Protein AF-A0A310SLN7-F1 (afdb_monomer_lite)

InterPro domains:
  IPR005549 Kinetochore protein Nuf2, N-terminal [PF03800] (13-78)
  IPR038275 Nuf2, N-terminal domain superfamily [G3DSA:1.10.418.60] (1-99)

Foldseek 3Di:
DVVVVVCPPDPCNVVVVLVVVQVVVQVVCVVLVNPDRDSCCVVPNDPVVVVVVVVSVVVVVVVVVVVCVVCVVVVVVVVVVVVVVVVVVVVVVVVVVVVVVVVVVVVVVVVVVVVVVVVVVVVVVVVVVVVVVVVVVVVVVVVVVVVVVVVVVVVVVVVVVVVVVVVVVVVVVVVDDDDPVVVVVVVVVVVVVVVVVVVVVVVVVVVVVVVVVVVVVVVVVVVVVVVVVVVVVVVVVVVVVVVVVVVVVVVVVVVVVVVVVVVVVVVVVVVVVVVVPVVVVVVVVVVVVVVVVVVVVVVVVVVVVVPPPDDD

Secondary structure (DSSP, 8-state):
-HHHHHTTT-TTHHHHHHHHHHHHHHHHHHHTT-----HHHHHS--HHHHHHHHHHHHHHHHHHHHHHHHHHHHHHHHHHHHHHHHHHHHHHHHHHHHHHHHHHHHHHHHHHHHHHHHHHHHHHHHHHHHHHHHHHHHHHHHHHHHHHHHHHHHHHHHHHHHHHHHHHHHHHHHHS--SHHHHHHHHHHHHHHHHHHHHHHHHHHHHHHHHHHHHHHHHHHHHHHHHHHHHHHHHHHHHHHHHHHHHHHHHHHHHHHHHHHHHHHHHHHHHHHHHHHHHHHHHHHHHHHHHHHHHHHHHHHHHHHHSSSS--

pLDDT: mean 84.07, std 13.25, range [41.81, 98.19]

Sequence (312 aa):
MEQQDIMSYSEDSTIIGLINLHVAMVQICDRIYLKDLCITDITSPGSKKVRKQAKFLANFILYATNKESDIEDKISEIQNRAKILNDILEKKNETLKARNDKALHVAKQLSSKEKYIAEIQILQTRIEKNNKKYVDIMSRMTAAEEKKQQAVELYGTYKTQALKLSKTIGELQLEIVKTPEEYQMRLSELEQQQSAKVKERETMQEAFQDKKYLIEQQKNILTFIQEQLVKFTEIRDIHDQLKKIKVQEDNLRKQVDTLKADIVELEKKLEIQKNRHKEDEINEVHAQCEERLSSLRNLSAKLLRYFKTKIS

Organism: NCBI:txid516756

Structure (mmCIF, N/CA/C/O backbone):
data_AF-A0A310SLN7-F1
#
_entry.id   AF-A0A310SLN7-F1
#
loop_
_atom_site.group_PDB
_atom_site.id
_atom_site.type_symbol
_atom_site.label_atom_id
_atom_site.label_alt_id
_atom_site.label_comp_id
_atom_site.label_asym_id
_atom_site.label_entity_id
_atom_site.label_seq_id
_atom_site.pdbx_PDB_ins_code
_atom_site.Cartn_x
_atom_site.Cartn_y
_atom_site.Cartn_z
_atom_site.occupancy
_atom_site.B_iso_or_equiv
_atom_site.auth_seq_id
_atom_site.auth_comp_id
_atom_site.auth_asym_id
_atom_site.auth_atom_id
_atom_site.pdbx_PDB_model_num
ATOM 1 N N . MET A 1 1 ? 45.079 -12.794 -62.211 1.00 47.72 1 MET A N 1
ATOM 2 C CA . MET A 1 1 ? 45.705 -13.418 -61.027 1.00 47.72 1 MET A CA 1
ATOM 3 C C . MET A 1 1 ? 45.970 -14.904 -61.248 1.00 47.72 1 MET A C 1
ATOM 5 O O . MET A 1 1 ? 47.070 -15.327 -60.949 1.00 47.72 1 MET A O 1
ATOM 9 N N . GLU A 1 2 ? 45.068 -15.674 -61.870 1.00 51.62 2 GLU A N 1
ATOM 10 C CA . GLU A 1 2 ? 45.258 -17.134 -62.022 1.00 51.62 2 GLU A CA 1
ATOM 11 C C . GLU A 1 2 ? 46.414 -17.591 -62.939 1.00 51.62 2 GLU A C 1
ATOM 13 O O . GLU A 1 2 ? 47.022 -18.614 -62.657 1.00 51.62 2 GLU A O 1
ATOM 18 N N . GLN A 1 3 ? 46.795 -16.856 -63.994 1.00 51.56 3 GLN A N 1
ATOM 19 C CA . GLN A 1 3 ? 47.928 -17.270 -64.851 1.00 51.56 3 GLN A CA 1
ATOM 20 C C . GLN A 1 3 ? 49.316 -16.922 -64.286 1.00 51.56 3 GLN A C 1
ATOM 22 O O . GLN A 1 3 ? 50.302 -17.526 -64.690 1.00 51.56 3 GLN A O 1
ATOM 27 N N . GLN A 1 4 ? 49.415 -15.954 -63.371 1.00 53.22 4 GLN A N 1
ATOM 28 C CA . GLN A 1 4 ? 50.705 -15.463 -62.871 1.00 53.22 4 GLN A CA 1
ATOM 29 C C . GLN A 1 4 ? 51.257 -16.340 -61.736 1.00 53.22 4 GLN A C 1
ATOM 31 O O . GLN A 1 4 ? 52.467 -16.538 -61.664 1.00 53.22 4 GLN A O 1
ATOM 36 N N . ASP A 1 5 ? 50.379 -16.932 -60.918 1.00 54.62 5 ASP A N 1
ATOM 37 C CA . ASP A 1 5 ? 50.777 -17.836 -59.830 1.00 54.62 5 ASP A CA 1
ATOM 38 C C . ASP A 1 5 ? 51.220 -19.219 -60.335 1.00 54.62 5 ASP A C 1
ATOM 40 O O . ASP A 1 5 ? 52.169 -19.792 -59.801 1.00 54.62 5 ASP A O 1
ATOM 44 N N . ILE A 1 6 ? 50.609 -19.732 -61.413 1.00 55.47 6 ILE A N 1
ATOM 45 C CA . ILE A 1 6 ? 50.919 -21.061 -61.980 1.00 55.47 6 ILE A CA 1
ATOM 46 C C . ILE A 1 6 ? 52.293 -21.088 -62.687 1.00 55.47 6 ILE A C 1
ATOM 48 O O . ILE A 1 6 ? 52.914 -22.141 -62.801 1.00 55.47 6 ILE A O 1
ATOM 52 N N . MET A 1 7 ? 52.808 -19.937 -63.137 1.00 55.38 7 MET A N 1
ATOM 53 C CA . MET A 1 7 ? 54.029 -19.836 -63.958 1.00 55.38 7 MET A CA 1
ATOM 54 C C . MET A 1 7 ? 55.300 -19.429 -63.197 1.00 55.38 7 MET A C 1
ATOM 56 O O . MET A 1 7 ? 56.353 -19.236 -63.803 1.00 55.38 7 MET A O 1
ATOM 60 N N . SER A 1 8 ? 55.233 -19.315 -61.871 1.00 54.66 8 SER A N 1
ATOM 61 C CA . SER A 1 8 ? 56.361 -18.900 -61.024 1.00 54.66 8 SER A CA 1
ATOM 62 C C . SER A 1 8 ? 57.519 -19.919 -60.955 1.00 54.66 8 SER A C 1
ATOM 64 O O . SER A 1 8 ? 58.615 -19.551 -60.540 1.00 54.66 8 SER A O 1
ATOM 66 N N . TYR A 1 9 ? 57.314 -21.160 -61.420 1.00 56.03 9 TYR A N 1
ATOM 67 C CA . TYR A 1 9 ? 58.285 -22.267 -61.356 1.00 56.03 9 TYR A CA 1
ATOM 68 C C . TYR A 1 9 ? 58.607 -22.927 -62.717 1.00 56.03 9 TYR A C 1
ATOM 70 O O . TYR A 1 9 ? 59.018 -24.085 -62.755 1.00 56.03 9 TYR A O 1
ATOM 78 N N . SER A 1 10 ? 58.428 -22.226 -63.843 1.00 61.06 10 SER A N 1
ATOM 79 C CA . SER A 1 10 ? 58.811 -22.730 -65.176 1.00 61.06 10 SER A CA 1
ATOM 80 C C . SER A 1 10 ? 60.099 -22.054 -65.671 1.00 61.06 10 SER A C 1
ATOM 82 O O . SER A 1 10 ? 60.236 -20.832 -65.575 1.00 61.06 10 SER A O 1
ATOM 84 N N . GLU A 1 11 ? 61.037 -22.842 -66.218 1.00 63.31 11 GLU A N 1
ATOM 85 C CA . GLU A 1 11 ? 62.301 -22.366 -66.825 1.00 63.31 11 GLU A CA 1
ATOM 86 C C . GLU A 1 11 ? 62.074 -21.319 -67.942 1.00 63.31 11 GLU A C 1
ATOM 88 O O . GLU A 1 11 ? 62.959 -20.520 -68.241 1.00 63.31 11 GLU A O 1
ATOM 93 N N . ASP A 1 12 ? 60.853 -21.244 -68.486 1.00 69.00 12 ASP A N 1
ATOM 94 C CA . ASP A 1 12 ? 60.451 -20.364 -69.591 1.00 69.00 12 ASP A CA 1
ATOM 95 C C . ASP A 1 12 ? 59.820 -19.031 -69.150 1.00 69.00 12 ASP A C 1
ATOM 97 O O . ASP A 1 12 ? 59.405 -18.226 -69.992 1.00 69.00 12 ASP A O 1
ATOM 101 N N . SER A 1 13 ? 59.752 -18.750 -67.844 1.00 77.12 13 SER A N 1
ATOM 102 C CA . SER A 1 13 ? 59.150 -17.518 -67.305 1.00 77.12 13 SER A CA 1
ATOM 103 C C . SER A 1 13 ? 59.733 -16.244 -67.944 1.00 77.12 13 SER A C 1
ATOM 105 O O . SER A 1 13 ? 59.005 -15.302 -68.273 1.00 77.12 13 SER A O 1
ATOM 107 N N . THR A 1 14 ? 61.038 -16.235 -68.237 1.00 78.94 14 THR A N 1
ATOM 108 C CA . THR A 1 14 ? 61.713 -15.117 -68.918 1.00 78.94 14 THR A CA 1
ATOM 109 C C . THR A 1 14 ? 61.244 -14.928 -70.362 1.00 78.94 14 THR A C 1
ATOM 111 O O . THR A 1 14 ? 61.031 -13.795 -70.798 1.00 78.94 14 THR A O 1
ATOM 114 N N . ILE A 1 15 ? 61.047 -16.020 -71.103 1.00 82.75 15 ILE A N 1
ATOM 115 C CA . ILE A 1 15 ? 60.585 -15.979 -72.498 1.00 82.75 15 ILE A CA 1
ATOM 116 C C . ILE A 1 15 ? 59.145 -15.464 -72.550 1.00 82.75 15 ILE A C 1
ATOM 118 O O . ILE A 1 15 ? 58.808 -14.617 -73.377 1.00 82.75 15 ILE A O 1
ATOM 122 N N . ILE A 1 16 ? 58.306 -15.908 -71.618 1.00 83.50 16 ILE A N 1
ATOM 123 C CA . ILE A 1 16 ? 56.905 -15.487 -71.529 1.00 83.50 16 ILE A CA 1
ATOM 124 C C . ILE A 1 16 ? 56.793 -14.021 -71.112 1.00 83.50 16 ILE A C 1
ATOM 126 O O . ILE A 1 16 ? 56.002 -13.278 -71.693 1.00 83.50 16 ILE A O 1
ATOM 130 N N . GLY A 1 17 ? 57.634 -13.565 -70.179 1.00 85.19 17 GLY A N 1
ATOM 131 C CA . GLY A 1 17 ? 57.752 -12.147 -69.841 1.00 85.19 17 GLY A CA 1
ATOM 132 C C . GLY A 1 17 ? 58.112 -11.287 -71.057 1.00 85.19 17 GLY A C 1
ATOM 133 O O . GLY A 1 17 ? 57.485 -10.251 -71.283 1.00 85.19 17 GLY A O 1
ATOM 134 N N . LEU A 1 18 ? 59.060 -11.743 -71.883 1.00 87.38 18 LEU A N 1
ATOM 135 C CA . LEU A 1 18 ? 59.461 -11.049 -73.109 1.00 87.38 18 LEU A CA 1
ATOM 136 C C . LEU A 1 18 ? 58.334 -11.002 -74.151 1.00 87.38 18 LEU A C 1
ATOM 138 O O . LEU A 1 18 ? 58.108 -9.952 -74.754 1.00 87.38 18 LEU A O 1
ATOM 142 N N . ILE A 1 19 ? 57.612 -12.106 -74.351 1.00 86.75 19 ILE A N 1
ATOM 143 C CA . ILE A 1 19 ? 56.466 -12.157 -75.270 1.00 86.75 19 ILE A CA 1
ATOM 144 C C . ILE A 1 19 ? 55.355 -11.217 -74.788 1.00 86.75 19 ILE A C 1
ATOM 146 O O . ILE A 1 19 ? 54.854 -10.420 -75.578 1.00 86.75 19 ILE A O 1
ATOM 150 N N . ASN A 1 20 ? 55.009 -11.243 -73.498 1.00 89.62 20 ASN A N 1
ATOM 151 C CA . ASN A 1 20 ? 53.990 -10.357 -72.927 1.00 89.62 20 ASN A CA 1
ATOM 152 C C . ASN A 1 20 ? 54.376 -8.881 -73.064 1.00 89.62 20 ASN A C 1
ATOM 154 O O . ASN A 1 20 ? 53.541 -8.058 -73.443 1.00 89.62 20 ASN A O 1
ATOM 158 N N . LEU A 1 21 ? 55.647 -8.548 -72.814 1.00 90.00 21 LEU A N 1
ATOM 159 C CA . LEU A 1 21 ? 56.169 -7.201 -73.025 1.00 90.00 21 LEU A CA 1
ATOM 160 C C . LEU A 1 21 ? 56.063 -6.792 -74.495 1.00 90.00 21 LEU A C 1
ATOM 162 O O . LEU A 1 21 ? 55.603 -5.692 -74.791 1.00 90.00 21 LEU A O 1
ATOM 166 N N . HIS A 1 22 ? 56.462 -7.671 -75.415 1.00 90.50 22 HIS A N 1
ATOM 167 C CA . HIS A 1 22 ? 56.358 -7.417 -76.845 1.00 90.50 22 HIS A CA 1
ATOM 168 C C . HIS A 1 22 ? 54.908 -7.161 -77.267 1.00 90.50 22 HIS A C 1
ATOM 170 O O . HIS A 1 22 ? 54.642 -6.148 -77.907 1.00 90.50 22 HIS A O 1
ATOM 176 N N . VAL A 1 23 ? 53.965 -8.011 -76.851 1.00 90.94 23 VAL A N 1
ATOM 177 C CA . VAL A 1 23 ? 52.535 -7.860 -77.160 1.00 90.94 23 VAL A CA 1
ATOM 178 C C . VAL A 1 23 ? 51.982 -6.544 -76.609 1.00 90.94 23 VAL A C 1
ATOM 180 O O . VAL A 1 23 ? 51.332 -5.800 -77.345 1.00 90.94 23 VAL A O 1
ATOM 183 N N . ALA A 1 24 ? 52.265 -6.220 -75.344 1.00 90.94 24 ALA A N 1
ATOM 184 C CA . ALA A 1 24 ? 51.830 -4.963 -74.738 1.00 90.94 24 ALA A CA 1
ATOM 185 C C . ALA A 1 24 ? 52.415 -3.747 -75.475 1.00 90.94 24 ALA A C 1
ATOM 187 O O . ALA A 1 24 ? 51.702 -2.790 -75.777 1.00 90.94 24 ALA A O 1
ATOM 188 N N . MET A 1 25 ? 53.703 -3.802 -75.820 1.00 88.62 25 MET A N 1
ATOM 189 C CA . MET A 1 25 ? 54.375 -2.732 -76.548 1.00 88.62 25 MET A CA 1
ATOM 190 C C . MET A 1 25 ? 53.833 -2.570 -77.966 1.00 88.62 25 MET A C 1
ATOM 192 O O . MET A 1 25 ? 53.631 -1.437 -78.381 1.00 88.62 25 MET A O 1
ATOM 196 N N . VAL A 1 26 ? 53.535 -3.654 -78.690 1.00 89.69 26 VAL A N 1
ATOM 197 C CA . VAL A 1 26 ? 52.892 -3.584 -80.014 1.00 89.69 26 VAL A CA 1
ATOM 198 C C . VAL A 1 26 ? 51.551 -2.859 -79.909 1.00 89.69 26 VAL A C 1
ATOM 200 O O . VAL A 1 26 ? 51.327 -1.899 -80.639 1.00 89.69 26 VAL A O 1
ATOM 203 N N . GLN A 1 27 ? 50.703 -3.227 -78.943 1.00 89.00 27 GLN A N 1
ATOM 204 C CA . GLN A 1 27 ? 49.400 -2.578 -78.748 1.00 89.00 27 GLN A CA 1
ATOM 205 C C . GLN A 1 27 ? 49.516 -1.079 -78.435 1.00 89.00 27 GLN A C 1
ATOM 207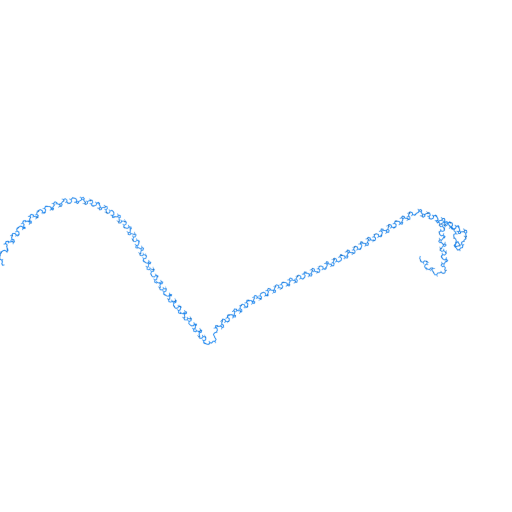 O O . GLN A 1 27 ? 48.724 -0.277 -78.934 1.00 89.00 27 GLN A O 1
ATOM 212 N N . ILE A 1 28 ? 50.486 -0.686 -77.604 1.00 87.50 28 ILE A N 1
ATOM 213 C CA . ILE A 1 28 ? 50.745 0.726 -77.287 1.00 87.50 28 ILE A CA 1
ATOM 214 C C . ILE A 1 28 ? 51.274 1.453 -78.525 1.00 87.50 28 ILE A C 1
ATOM 216 O O . ILE A 1 28 ? 50.767 2.518 -78.877 1.00 87.50 28 ILE A O 1
ATOM 220 N N . CYS A 1 29 ? 52.270 0.873 -79.193 1.00 87.69 29 CYS A N 1
ATOM 221 C CA . CYS A 1 29 ? 52.915 1.427 -80.374 1.00 87.69 29 CYS A CA 1
ATOM 222 C C . CYS A 1 29 ? 51.915 1.644 -81.518 1.00 87.69 29 CYS A C 1
ATOM 224 O O . CYS A 1 29 ? 51.883 2.738 -82.084 1.00 87.69 29 CYS A O 1
ATOM 226 N N . ASP A 1 30 ? 51.021 0.688 -81.772 1.00 87.25 30 ASP A N 1
ATOM 227 C CA . ASP A 1 30 ? 49.964 0.816 -82.777 1.00 87.25 30 ASP A CA 1
ATOM 228 C C . ASP A 1 30 ? 49.041 2.009 -82.496 1.00 87.25 30 ASP A C 1
ATOM 230 O O . ASP A 1 30 ? 48.699 2.765 -83.411 1.00 87.25 30 ASP A O 1
ATOM 234 N N . ARG A 1 31 ? 48.685 2.242 -81.223 1.00 86.69 31 ARG A N 1
ATOM 235 C CA . ARG A 1 31 ? 47.847 3.384 -80.814 1.00 86.69 31 ARG A CA 1
ATOM 236 C C . ARG A 1 31 ? 48.539 4.738 -80.966 1.00 86.69 31 ARG A C 1
ATOM 238 O O . ARG A 1 31 ? 47.852 5.744 -81.114 1.00 86.69 31 ARG A O 1
ATOM 245 N N . ILE A 1 32 ? 49.871 4.772 -80.955 1.00 87.38 32 ILE A N 1
ATOM 246 C CA . ILE A 1 32 ? 50.671 5.990 -81.174 1.00 87.38 32 ILE A CA 1
ATOM 247 C C . ILE A 1 32 ? 51.242 6.070 -82.598 1.00 87.38 32 ILE A C 1
ATOM 249 O O . ILE A 1 32 ? 52.194 6.811 -82.847 1.00 87.38 32 ILE A O 1
ATOM 253 N N . TYR A 1 33 ? 50.653 5.321 -83.537 1.00 84.75 33 TYR A N 1
ATOM 254 C CA . TYR A 1 33 ? 51.027 5.274 -84.955 1.00 84.75 33 TYR A CA 1
ATOM 255 C C . TYR A 1 33 ? 52.449 4.757 -85.232 1.00 84.75 33 TYR A C 1
ATOM 257 O O . TYR A 1 33 ? 53.012 5.004 -86.303 1.00 84.75 33 TYR A O 1
ATOM 265 N N . LEU A 1 34 ? 53.032 4.008 -84.295 1.00 86.06 34 LEU A N 1
ATOM 266 C CA . LEU A 1 34 ? 54.293 3.302 -84.471 1.00 86.06 34 LEU A CA 1
ATOM 267 C C . LEU A 1 34 ? 54.019 1.848 -84.856 1.00 86.06 34 LEU A C 1
ATOM 269 O O . LEU A 1 34 ? 53.748 1.013 -84.004 1.00 86.06 34 LEU A O 1
ATOM 273 N N . LYS A 1 35 ? 54.118 1.556 -86.152 1.00 84.06 35 LYS A N 1
ATOM 274 C CA . LYS A 1 35 ? 53.922 0.206 -86.697 1.00 84.06 35 LYS A CA 1
ATOM 275 C C . LYS A 1 35 ? 55.237 -0.575 -86.760 1.00 84.06 35 LYS A C 1
ATOM 277 O O . LYS A 1 35 ? 56.320 0.018 -86.735 1.00 84.06 35 LYS A O 1
ATOM 282 N N . ASP A 1 36 ? 55.124 -1.896 -86.874 1.00 82.50 36 ASP A N 1
ATOM 283 C CA . ASP A 1 36 ? 56.231 -2.826 -87.148 1.00 82.50 36 ASP A CA 1
ATOM 284 C C . ASP A 1 36 ? 57.286 -2.926 -86.025 1.00 82.50 36 ASP A C 1
ATOM 286 O O . ASP A 1 36 ? 58.499 -3.027 -86.267 1.00 82.50 36 ASP A O 1
ATOM 290 N N . LEU A 1 37 ? 56.823 -2.885 -84.769 1.00 86.75 37 LEU A N 1
ATOM 291 C CA . LEU A 1 37 ? 57.644 -3.263 -83.621 1.00 86.75 37 LEU A CA 1
ATOM 292 C C . LEU A 1 37 ? 57.891 -4.778 -83.667 1.00 86.75 37 LEU A C 1
ATOM 294 O O . LEU A 1 37 ? 56.944 -5.554 -83.721 1.00 86.75 37 LEU A O 1
ATOM 298 N N . CYS A 1 38 ? 59.155 -5.192 -83.612 1.00 86.88 38 CYS A N 1
ATOM 299 C CA . CYS A 1 38 ? 59.571 -6.595 -83.600 1.00 86.88 38 CYS A CA 1
ATOM 300 C C . CYS A 1 38 ? 60.191 -6.964 -82.249 1.00 86.88 38 CYS A C 1
ATOM 302 O O . CYS A 1 38 ? 60.738 -6.109 -81.554 1.00 86.88 38 CYS A O 1
ATOM 304 N N . ILE A 1 39 ? 60.209 -8.255 -81.908 1.00 87.31 39 ILE A N 1
ATOM 305 C CA . ILE A 1 39 ? 60.866 -8.739 -80.681 1.00 87.31 39 ILE A CA 1
ATOM 306 C C . ILE A 1 39 ? 62.366 -8.386 -80.637 1.00 87.31 39 ILE A C 1
ATOM 308 O O . ILE A 1 39 ? 62.907 -8.072 -79.579 1.00 87.31 39 ILE A O 1
ATOM 312 N N . THR A 1 40 ? 63.017 -8.326 -81.803 1.00 87.44 40 THR A N 1
ATOM 313 C CA . THR A 1 40 ? 64.420 -7.912 -81.959 1.00 87.44 40 THR A CA 1
ATOM 314 C C . THR A 1 40 ? 64.659 -6.455 -81.583 1.00 87.44 40 THR A C 1
ATOM 316 O O . THR A 1 40 ? 65.773 -6.099 -81.224 1.00 87.44 40 THR A O 1
ATOM 319 N N . ASP A 1 41 ? 63.633 -5.604 -81.634 1.00 86.19 41 ASP A N 1
ATOM 320 C CA . ASP A 1 41 ? 63.762 -4.207 -81.211 1.00 86.19 41 ASP A CA 1
ATOM 321 C C . ASP A 1 41 ? 63.899 -4.085 -79.688 1.00 86.19 41 ASP A C 1
ATOM 323 O O . ASP A 1 41 ? 64.421 -3.084 -79.203 1.00 86.19 41 ASP A O 1
ATOM 327 N N . ILE A 1 42 ? 63.452 -5.107 -78.949 1.00 86.31 42 ILE A N 1
ATOM 328 C CA . ILE A 1 42 ? 63.564 -5.207 -77.491 1.00 86.31 42 ILE A CA 1
ATOM 329 C C . ILE A 1 42 ? 64.875 -5.906 -77.114 1.00 86.31 42 ILE A C 1
ATOM 331 O O . ILE A 1 42 ? 65.610 -5.418 -76.261 1.00 86.31 42 ILE A O 1
ATOM 335 N N . THR A 1 43 ? 65.187 -7.039 -77.752 1.00 88.31 43 THR A N 1
ATOM 336 C CA . THR A 1 43 ? 66.341 -7.877 -77.375 1.00 88.31 43 THR A CA 1
ATOM 337 C C . THR A 1 43 ? 67.661 -7.449 -78.012 1.00 88.31 43 THR A C 1
ATOM 339 O O . THR A 1 43 ? 68.728 -7.769 -77.494 1.00 88.31 43 THR A O 1
ATOM 342 N N . SER A 1 44 ? 67.635 -6.758 -79.152 1.00 87.38 44 SER A N 1
ATOM 343 C CA . SER A 1 44 ? 68.832 -6.356 -79.905 1.00 87.38 44 SER A CA 1
ATOM 344 C C . SER A 1 44 ? 68.599 -5.037 -80.660 1.00 87.38 44 SER A C 1
ATOM 346 O O . SER A 1 44 ? 68.567 -5.004 -81.894 1.00 87.38 44 SER A O 1
ATOM 348 N N . PRO A 1 45 ? 68.417 -3.924 -79.926 1.00 86.25 45 PRO A N 1
ATOM 349 C CA . PRO A 1 45 ? 68.020 -2.648 -80.501 1.00 86.25 45 PRO A CA 1
ATOM 350 C C . PRO A 1 45 ? 69.043 -2.055 -81.482 1.00 86.25 45 PRO A C 1
ATOM 352 O O . PRO A 1 45 ? 70.177 -1.732 -81.127 1.00 86.25 45 PRO A O 1
ATOM 355 N N . GLY A 1 46 ? 68.606 -1.783 -82.713 1.00 87.88 46 GLY A N 1
ATOM 356 C CA . GLY A 1 46 ? 69.378 -0.985 -83.667 1.00 87.88 46 GLY A CA 1
ATOM 357 C C . GLY A 1 46 ? 69.336 0.512 -83.330 1.00 87.88 46 GLY A C 1
ATOM 358 O O . GLY A 1 46 ? 68.259 1.095 -83.200 1.00 87.88 46 GLY A O 1
ATOM 359 N N . SER A 1 47 ? 70.495 1.177 -83.280 1.00 86.69 47 SER A N 1
ATOM 360 C CA . SER A 1 47 ? 70.628 2.585 -82.850 1.00 86.69 47 SER A CA 1
ATOM 361 C C . SER A 1 47 ? 69.733 3.579 -83.610 1.00 86.69 47 SER A C 1
ATOM 363 O O . SER A 1 47 ? 69.175 4.503 -83.015 1.00 86.69 47 SER A O 1
ATOM 365 N N . LYS A 1 48 ? 69.539 3.387 -84.923 1.00 86.94 48 LYS A N 1
ATOM 366 C CA . LYS A 1 48 ? 68.640 4.221 -85.744 1.00 86.94 48 LYS A CA 1
ATOM 367 C C . LYS A 1 48 ? 67.159 3.978 -85.428 1.00 86.94 48 LYS A C 1
ATOM 369 O O . LYS A 1 48 ? 66.394 4.939 -85.338 1.00 86.94 48 LYS A O 1
ATOM 374 N N . LYS A 1 49 ? 66.755 2.711 -85.271 1.00 84.69 49 LYS A N 1
ATOM 375 C CA . LYS A 1 49 ? 65.354 2.319 -85.049 1.00 84.69 49 LYS A CA 1
ATOM 376 C C . LYS A 1 49 ? 64.892 2.717 -83.648 1.00 84.69 49 LYS A C 1
ATOM 378 O O . LYS A 1 49 ? 63.851 3.358 -83.528 1.00 84.69 49 LYS A O 1
ATOM 383 N N . VAL A 1 50 ? 65.737 2.503 -82.637 1.00 87.62 50 VAL A N 1
ATOM 384 C CA . VAL A 1 50 ? 65.489 2.979 -81.268 1.00 87.62 50 VAL A CA 1
ATOM 385 C C . VAL A 1 50 ? 65.368 4.490 -81.207 1.00 87.62 50 VAL A C 1
ATOM 387 O O . VAL A 1 50 ? 64.425 4.996 -80.612 1.00 87.62 50 VAL A O 1
ATOM 390 N N . ARG A 1 51 ? 66.259 5.240 -81.870 1.00 88.25 51 ARG A N 1
ATOM 391 C CA . ARG A 1 51 ? 66.155 6.707 -81.900 1.00 88.25 51 ARG A CA 1
ATOM 392 C C . ARG A 1 51 ? 64.816 7.172 -82.481 1.00 88.25 51 ARG A C 1
ATOM 394 O O . ARG A 1 51 ? 64.221 8.113 -81.962 1.00 88.25 51 ARG A O 1
ATOM 401 N N . LYS A 1 52 ? 64.335 6.519 -83.546 1.00 85.88 52 LYS A N 1
ATOM 402 C CA . LYS A 1 52 ? 63.019 6.805 -84.137 1.00 85.88 52 LYS A CA 1
ATOM 403 C C . LYS A 1 52 ? 61.895 6.484 -83.145 1.00 85.88 52 LYS A C 1
ATOM 405 O O . LYS A 1 52 ? 61.053 7.345 -82.914 1.00 85.88 52 LYS A O 1
ATOM 410 N N . GLN A 1 53 ? 61.907 5.295 -82.540 1.00 86.62 53 GLN A N 1
ATOM 411 C CA . GLN A 1 53 ? 60.907 4.862 -81.556 1.00 86.62 53 GLN A CA 1
ATOM 412 C C . GLN A 1 53 ? 60.848 5.791 -80.338 1.00 86.62 53 GLN A C 1
ATOM 414 O O . GLN A 1 53 ? 59.777 6.288 -79.997 1.00 86.62 53 GLN A O 1
ATOM 419 N N . ALA A 1 54 ? 62.002 6.117 -79.758 1.00 88.19 54 ALA A N 1
ATOM 420 C CA . ALA A 1 54 ? 62.119 7.042 -78.637 1.00 88.19 54 ALA A CA 1
ATOM 421 C C . ALA A 1 54 ? 61.569 8.436 -78.974 1.00 88.19 54 ALA A C 1
ATOM 423 O O . ALA A 1 54 ? 60.880 9.032 -78.154 1.00 88.19 54 ALA A O 1
ATOM 424 N N . LYS A 1 55 ? 61.805 8.944 -80.193 1.00 88.75 55 LYS A N 1
ATOM 425 C CA . LYS A 1 55 ? 61.258 10.238 -80.633 1.00 88.75 55 LYS A CA 1
ATOM 426 C C . LYS A 1 55 ? 59.726 10.234 -80.688 1.00 88.75 55 LYS A C 1
ATOM 428 O O . LYS A 1 55 ? 59.106 11.191 -80.237 1.00 88.75 55 LYS A O 1
ATOM 433 N N . PHE A 1 56 ? 59.115 9.181 -81.234 1.00 87.81 56 PHE A N 1
ATOM 434 C CA . PHE A 1 56 ? 57.651 9.063 -81.276 1.00 87.81 56 PHE A CA 1
ATOM 435 C C . PHE A 1 56 ? 57.048 8.945 -79.875 1.00 87.81 56 PHE A C 1
ATOM 437 O O . PHE A 1 56 ? 56.073 9.632 -79.581 1.00 87.81 56 PHE A O 1
ATOM 444 N N . LEU A 1 57 ? 57.662 8.143 -79.001 1.00 88.44 57 LEU A N 1
ATOM 445 C CA . LEU A 1 57 ? 57.242 8.015 -77.606 1.00 88.44 57 LEU A CA 1
ATOM 446 C C . LEU A 1 57 ? 57.348 9.347 -76.859 1.00 88.44 57 LEU A C 1
ATOM 448 O O . LEU A 1 57 ? 56.391 9.751 -76.211 1.00 88.44 57 LEU A O 1
ATOM 452 N N . ALA A 1 58 ? 58.463 10.068 -77.001 1.00 90.50 58 ALA A N 1
ATOM 453 C CA . ALA A 1 58 ? 58.641 11.379 -76.381 1.00 90.50 58 ALA A CA 1
ATOM 454 C C . ALA A 1 58 ? 57.586 12.391 -76.860 1.00 90.50 58 ALA A C 1
ATOM 456 O O . ALA A 1 58 ? 57.002 13.103 -76.046 1.00 90.50 58 ALA A O 1
ATOM 457 N N . ASN A 1 59 ? 57.291 12.415 -78.165 1.00 89.88 59 ASN A N 1
ATOM 458 C CA . ASN A 1 59 ? 56.238 13.267 -78.721 1.00 89.88 59 ASN A CA 1
ATOM 459 C C . ASN A 1 59 ? 54.849 12.905 -78.177 1.00 89.88 59 ASN A C 1
ATOM 461 O O . ASN A 1 59 ? 54.055 13.797 -77.885 1.00 89.88 59 ASN A O 1
ATOM 465 N N . PHE A 1 60 ? 54.550 11.610 -78.045 1.00 91.12 60 PHE A N 1
ATOM 466 C CA . PHE A 1 60 ? 53.287 11.151 -77.475 1.00 91.12 60 PHE A CA 1
ATOM 467 C C . PHE A 1 60 ? 53.164 11.520 -75.997 1.00 91.12 60 PHE A C 1
ATOM 469 O O . PHE A 1 60 ? 52.118 12.018 -75.599 1.00 91.12 60 PHE A O 1
ATOM 476 N N . ILE A 1 61 ? 54.225 11.333 -75.207 1.00 91.12 61 ILE A N 1
ATOM 477 C CA . ILE A 1 61 ? 54.250 11.734 -73.795 1.00 91.12 61 ILE A CA 1
ATOM 478 C C . ILE A 1 61 ? 53.987 13.234 -73.682 1.00 91.12 61 ILE A C 1
ATOM 480 O O . ILE A 1 61 ? 53.101 13.627 -72.936 1.00 91.12 61 ILE A O 1
ATOM 484 N N . LEU A 1 62 ? 54.665 14.066 -74.480 1.00 91.88 62 LEU A N 1
ATOM 485 C CA . LEU A 1 62 ? 54.436 15.512 -74.473 1.00 91.88 62 LEU A CA 1
ATOM 486 C C . LEU A 1 62 ? 52.979 15.871 -74.815 1.00 91.88 62 LEU A C 1
ATOM 488 O O . LEU A 1 62 ? 52.377 16.719 -74.160 1.00 91.88 62 LEU A O 1
ATOM 492 N N . TYR A 1 63 ? 52.397 15.213 -75.822 1.00 91.94 63 TYR A N 1
ATOM 493 C CA . TYR A 1 63 ? 50.986 15.386 -76.168 1.00 91.94 63 TYR A CA 1
ATOM 494 C C . TYR A 1 63 ? 50.057 14.960 -75.024 1.00 91.94 63 TYR A C 1
ATOM 496 O O . TYR A 1 63 ? 49.121 15.688 -74.704 1.00 91.94 63 TYR A O 1
ATOM 504 N N . ALA A 1 64 ? 50.320 13.807 -74.406 1.00 91.38 64 ALA A N 1
ATOM 505 C CA . ALA A 1 64 ? 49.535 13.277 -73.302 1.00 91.38 64 ALA A CA 1
ATOM 506 C C . ALA A 1 64 ? 49.592 14.203 -72.083 1.00 91.38 64 ALA A C 1
ATOM 508 O O . ALA A 1 64 ? 48.539 14.544 -71.566 1.00 91.38 64 ALA A O 1
ATOM 509 N N . THR A 1 65 ? 50.773 14.690 -71.695 1.00 91.88 65 THR A N 1
ATOM 510 C CA . THR A 1 65 ? 50.937 15.651 -70.593 1.00 91.88 65 THR A CA 1
ATOM 511 C C . THR A 1 65 ? 50.193 16.960 -70.868 1.00 91.88 65 THR A C 1
ATOM 513 O O . THR A 1 65 ? 49.492 17.467 -69.998 1.00 91.88 65 THR A O 1
ATOM 516 N N . ASN A 1 66 ? 50.268 17.492 -72.092 1.00 92.88 66 ASN A N 1
ATOM 517 C CA . ASN A 1 66 ? 49.506 18.692 -72.450 1.00 92.88 66 ASN A CA 1
ATOM 518 C C . ASN A 1 66 ? 47.990 18.441 -72.383 1.00 92.88 66 ASN A C 1
ATOM 520 O O . ASN A 1 66 ? 47.243 19.273 -71.879 1.00 92.88 66 ASN A O 1
ATOM 524 N N . LYS A 1 67 ? 47.527 17.280 -72.864 1.00 91.88 67 LYS A N 1
ATOM 525 C CA . LYS A 1 67 ? 46.108 16.897 -72.810 1.00 91.88 67 LYS A CA 1
ATOM 526 C C . LYS A 1 67 ? 45.624 16.575 -71.402 1.00 91.88 67 LYS A C 1
ATOM 528 O O . LYS A 1 67 ? 44.443 16.753 -71.132 1.00 91.88 67 LYS A O 1
ATOM 533 N N . GLU A 1 68 ? 46.506 16.101 -70.533 1.00 91.94 68 GLU A N 1
ATOM 534 C CA . GLU A 1 68 ? 46.239 15.896 -69.113 1.00 91.94 68 GLU A CA 1
ATOM 535 C C . GLU A 1 68 ? 45.975 17.238 -68.424 1.00 91.94 68 GLU A C 1
ATOM 537 O O . GLU A 1 68 ? 44.981 17.358 -67.713 1.00 91.94 68 GLU A O 1
ATOM 542 N N . SER A 1 69 ? 46.768 18.270 -68.738 1.00 89.44 69 SER A N 1
ATOM 543 C CA . SER A 1 69 ? 46.516 19.639 -68.265 1.00 89.44 69 SER A CA 1
ATOM 544 C C . SER A 1 69 ? 45.176 20.193 -68.775 1.00 89.44 69 SER A C 1
ATOM 546 O O . SER A 1 69 ? 44.418 20.765 -67.996 1.00 89.44 69 SER A O 1
ATOM 548 N N . ASP A 1 70 ? 44.797 19.922 -70.034 1.00 91.88 70 ASP A N 1
ATOM 549 C CA . ASP A 1 70 ? 43.482 20.321 -70.578 1.00 91.88 70 ASP A CA 1
ATOM 550 C C . ASP A 1 70 ? 42.284 19.713 -69.807 1.00 91.88 70 ASP A C 1
ATOM 552 O O . ASP A 1 70 ? 41.162 20.220 -69.900 1.00 91.88 70 ASP A O 1
ATOM 556 N N . ILE A 1 71 ? 42.479 18.595 -69.092 1.00 94.31 71 ILE A N 1
ATOM 557 C CA . ILE A 1 71 ? 41.423 17.905 -68.326 1.00 94.31 71 ILE A CA 1
ATOM 558 C C . ILE A 1 71 ? 41.621 17.979 -66.807 1.00 94.31 71 ILE A C 1
ATOM 560 O O . ILE A 1 71 ? 40.795 17.436 -66.067 1.00 94.31 71 ILE A O 1
ATOM 564 N N . GLU A 1 72 ? 42.668 18.653 -66.336 1.00 93.94 72 GLU A N 1
ATOM 565 C CA . GLU A 1 72 ? 43.063 18.723 -64.926 1.00 93.94 72 GLU A CA 1
ATOM 566 C C . GLU A 1 72 ? 41.949 19.295 -64.042 1.00 93.94 72 GLU A C 1
ATOM 568 O O . GLU A 1 72 ? 41.646 18.742 -62.981 1.00 93.94 72 GLU A O 1
ATOM 573 N N . ASP A 1 73 ? 41.249 20.324 -64.526 1.00 93.56 73 ASP A N 1
ATOM 574 C CA . ASP A 1 73 ? 40.105 20.924 -63.831 1.00 93.56 73 ASP A CA 1
ATOM 575 C C . ASP A 1 73 ? 38.979 19.906 -63.597 1.00 93.56 73 ASP A C 1
ATOM 577 O O . ASP A 1 73 ? 38.401 19.835 -62.510 1.00 93.56 73 ASP A O 1
ATOM 581 N N . LYS A 1 74 ? 38.688 19.060 -64.595 1.00 94.81 74 LYS A N 1
ATOM 582 C CA . LYS A 1 74 ? 37.649 18.023 -64.488 1.00 94.81 74 LYS A CA 1
ATOM 583 C C . LYS A 1 74 ? 38.067 16.910 -63.535 1.00 94.81 74 LYS A C 1
ATOM 585 O O . LYS A 1 74 ? 37.234 16.409 -62.781 1.00 94.81 74 LYS A O 1
ATOM 590 N N . ILE A 1 75 ? 39.342 16.518 -63.559 1.00 95.00 75 ILE A N 1
ATOM 591 C CA . ILE A 1 75 ? 39.890 15.534 -62.616 1.00 95.00 75 ILE A CA 1
ATOM 592 C C . ILE A 1 75 ? 39.779 16.077 -61.188 1.00 95.00 75 ILE A C 1
ATOM 594 O O . ILE A 1 75 ? 39.259 15.386 -60.309 1.00 95.00 75 ILE A O 1
ATOM 598 N N . SER A 1 76 ? 40.184 17.328 -60.979 1.00 95.75 76 SER A N 1
ATOM 599 C CA . SER A 1 76 ? 40.097 18.015 -59.689 1.00 95.75 76 SER A CA 1
ATOM 600 C C . SER A 1 76 ? 38.651 18.125 -59.203 1.00 95.75 76 SER A C 1
ATOM 602 O O . SER A 1 76 ? 38.364 17.876 -58.032 1.00 95.75 76 SER A O 1
ATOM 604 N N . GLU A 1 77 ? 37.703 18.420 -60.096 1.00 96.25 77 GLU A N 1
ATOM 605 C CA . GLU A 1 77 ? 36.277 18.440 -59.767 1.00 96.25 77 GLU A CA 1
ATOM 606 C C . GLU A 1 77 ? 35.772 17.062 -59.310 1.00 96.25 77 GLU A C 1
ATOM 608 O O . GLU A 1 77 ? 35.084 16.963 -58.289 1.00 96.25 77 GLU A O 1
ATOM 613 N N . ILE A 1 78 ? 36.133 15.988 -60.020 1.00 96.62 78 ILE A N 1
ATOM 614 C CA . ILE A 1 78 ? 35.760 14.614 -59.649 1.00 96.62 78 ILE A CA 1
ATOM 615 C C . ILE A 1 78 ? 36.340 14.250 -58.279 1.00 96.62 78 ILE A C 1
ATOM 617 O O . ILE A 1 78 ? 35.617 13.723 -57.431 1.00 96.62 78 ILE A O 1
ATOM 621 N N . GLN A 1 79 ? 37.613 14.563 -58.035 1.00 96.44 79 GLN A N 1
ATOM 622 C CA . GLN A 1 79 ? 38.272 14.299 -56.755 1.00 96.44 79 GLN A CA 1
ATOM 623 C C . GLN A 1 79 ? 37.621 15.079 -55.606 1.00 96.44 79 GLN A C 1
ATOM 625 O O . GLN A 1 79 ? 37.342 14.507 -54.550 1.00 96.44 79 GLN A O 1
ATOM 630 N N . ASN A 1 80 ? 37.300 16.357 -55.820 1.00 96.94 80 ASN A N 1
ATOM 631 C CA . ASN A 1 80 ? 36.613 17.185 -54.830 1.00 96.94 80 ASN A CA 1
ATOM 632 C C . ASN A 1 80 ? 35.212 16.650 -54.514 1.00 96.94 80 ASN A C 1
ATOM 634 O O . ASN A 1 80 ? 34.844 16.529 -53.344 1.00 96.94 80 ASN A O 1
ATOM 638 N N . ARG A 1 81 ? 34.439 16.264 -55.536 1.00 96.69 81 ARG A N 1
ATOM 639 C CA . ARG A 1 81 ? 33.120 15.637 -55.347 1.00 96.69 81 ARG A CA 1
ATOM 640 C C . ARG A 1 81 ? 33.226 14.314 -54.588 1.00 96.69 81 ARG A C 1
ATOM 642 O O . ARG A 1 81 ? 32.417 14.070 -53.696 1.00 96.69 81 ARG A O 1
ATOM 649 N N . ALA A 1 82 ? 34.226 13.486 -54.896 1.00 97.06 82 ALA A N 1
ATOM 650 C CA . ALA A 1 82 ? 34.470 12.233 -54.185 1.00 97.06 82 ALA A CA 1
ATOM 651 C C . ALA A 1 82 ? 34.813 12.470 -52.705 1.00 97.06 82 ALA A C 1
ATOM 653 O O . ALA A 1 82 ? 34.294 11.773 -51.834 1.00 97.06 82 ALA A O 1
ATOM 654 N N . LYS A 1 83 ? 35.622 13.494 -52.406 1.00 97.50 83 LYS A N 1
ATOM 655 C CA . LYS A 1 83 ? 35.945 13.886 -51.029 1.00 97.50 83 LYS A CA 1
ATOM 656 C C . LYS A 1 83 ? 34.702 14.336 -50.259 1.00 97.50 83 LYS A C 1
ATOM 658 O O . LYS A 1 83 ? 34.436 13.807 -49.187 1.00 97.50 83 LYS A O 1
ATOM 663 N N . ILE A 1 84 ? 33.895 15.227 -50.841 1.00 97.50 84 ILE A N 1
ATOM 664 C CA . ILE A 1 84 ? 32.635 15.685 -50.231 1.00 97.50 84 ILE A CA 1
ATOM 665 C C . ILE A 1 84 ? 31.700 14.501 -49.954 1.00 97.50 84 ILE A C 1
ATOM 667 O O . ILE A 1 84 ? 31.083 14.429 -48.893 1.00 97.50 84 ILE A O 1
ATOM 671 N N . LEU A 1 85 ? 31.595 13.558 -50.894 1.00 97.19 85 LEU A N 1
ATOM 672 C CA . LEU A 1 85 ? 30.766 12.369 -50.718 1.00 97.19 85 LEU A CA 1
ATOM 673 C C . LEU A 1 85 ? 31.251 11.503 -49.548 1.00 97.19 85 LEU A C 1
ATOM 675 O O . LEU A 1 85 ? 30.429 11.064 -48.742 1.00 97.19 85 LEU A O 1
ATOM 679 N N . ASN A 1 86 ? 32.562 11.284 -49.436 1.00 97.31 86 ASN A N 1
ATOM 680 C CA . ASN A 1 86 ? 33.147 10.533 -48.327 1.00 97.31 86 ASN A CA 1
ATOM 681 C C . ASN A 1 86 ? 32.893 11.222 -46.980 1.00 97.31 86 ASN A C 1
ATOM 683 O O . ASN A 1 86 ? 32.428 10.558 -46.055 1.00 97.31 86 ASN A O 1
ATOM 687 N N . ASP A 1 87 ? 33.073 12.543 -46.893 1.00 97.31 87 ASP A N 1
ATOM 688 C CA . ASP A 1 87 ? 32.803 13.313 -45.671 1.00 97.31 87 ASP A CA 1
ATOM 689 C C . ASP A 1 87 ? 31.322 13.206 -45.248 1.00 97.31 87 ASP A C 1
ATOM 691 O O . ASP A 1 87 ? 30.994 13.105 -44.062 1.00 97.31 87 ASP A O 1
ATOM 695 N N . ILE A 1 88 ? 30.395 13.207 -46.215 1.00 97.44 88 ILE A N 1
ATOM 696 C CA . ILE A 1 88 ? 28.959 13.015 -45.953 1.00 97.44 88 ILE A CA 1
ATOM 697 C C . ILE A 1 88 ? 28.681 11.596 -45.444 1.00 97.44 88 ILE A C 1
ATOM 699 O O . ILE A 1 88 ? 27.892 11.422 -44.510 1.00 97.44 88 ILE A O 1
ATOM 703 N N . LEU A 1 89 ? 29.302 10.578 -46.046 1.00 97.19 89 LEU A N 1
ATOM 704 C CA . LEU A 1 89 ? 29.144 9.186 -45.624 1.00 97.19 89 LEU A CA 1
ATOM 705 C C . LEU A 1 89 ? 29.688 8.955 -44.211 1.00 97.19 89 LEU A C 1
ATOM 707 O O . LEU A 1 89 ? 29.026 8.287 -43.414 1.00 97.19 89 LEU A O 1
ATOM 711 N N . GLU A 1 90 ? 30.837 9.538 -43.880 1.00 97.50 90 GLU A N 1
ATOM 712 C CA . GLU A 1 90 ? 31.430 9.460 -42.546 1.00 97.50 90 GLU A CA 1
ATOM 713 C C . GLU A 1 90 ? 30.508 10.100 -41.500 1.00 97.50 90 GLU A C 1
ATOM 715 O O . GLU A 1 90 ? 30.063 9.415 -40.575 1.00 97.50 90 GLU A O 1
ATOM 720 N N . LYS A 1 91 ? 30.073 11.348 -41.722 1.00 97.62 91 LYS A N 1
ATOM 721 C CA . LYS A 1 91 ? 29.118 12.036 -40.831 1.00 97.62 91 LYS A CA 1
ATOM 722 C C . LYS A 1 91 ? 27.806 11.272 -40.662 1.00 97.62 91 LYS A C 1
ATOM 724 O O . LYS A 1 91 ? 27.232 11.229 -39.568 1.00 97.62 91 LYS A O 1
ATOM 729 N N . LYS A 1 92 ? 27.302 10.655 -41.736 1.00 97.62 92 LYS A N 1
ATOM 730 C CA . LYS A 1 92 ? 26.100 9.813 -41.681 1.00 97.62 92 LYS A CA 1
ATOM 731 C C . LYS 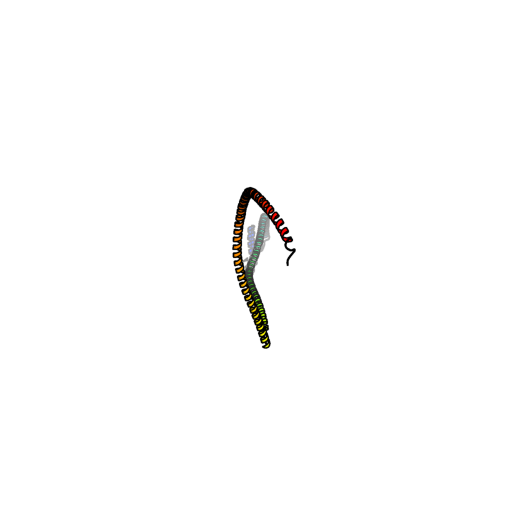A 1 92 ? 26.324 8.603 -40.773 1.00 97.62 92 LYS A C 1
ATOM 733 O O . LYS A 1 92 ? 25.459 8.301 -39.949 1.00 97.62 92 LYS A O 1
ATOM 738 N N . ASN A 1 93 ? 27.460 7.924 -40.907 1.00 97.12 93 ASN A N 1
ATOM 739 C CA . ASN A 1 93 ? 27.795 6.754 -40.099 1.00 97.12 93 ASN A CA 1
ATOM 740 C C . ASN A 1 93 ? 27.983 7.117 -38.620 1.00 97.12 93 ASN A C 1
ATOM 742 O O . ASN A 1 93 ? 27.446 6.423 -37.755 1.00 97.12 93 ASN A O 1
ATOM 746 N N . GLU A 1 94 ? 28.650 8.232 -38.323 1.00 97.50 94 GLU A N 1
ATOM 747 C CA . GLU A 1 94 ? 28.774 8.763 -36.960 1.00 97.50 94 GLU A CA 1
ATOM 748 C C . GLU A 1 94 ? 27.404 9.058 -36.341 1.00 97.50 94 GLU A C 1
ATOM 750 O O . GLU A 1 94 ? 27.106 8.625 -35.225 1.00 97.50 94 GLU A O 1
ATOM 755 N N . THR A 1 95 ? 26.525 9.723 -37.096 1.00 97.25 95 THR A N 1
ATOM 756 C CA . THR A 1 95 ? 25.163 10.042 -36.648 1.00 97.25 95 THR A CA 1
ATOM 757 C C . THR A 1 95 ? 24.346 8.774 -36.382 1.00 97.25 95 THR A C 1
ATOM 759 O O . THR A 1 95 ? 23.626 8.690 -35.384 1.00 97.25 95 THR A O 1
ATOM 762 N N . LEU A 1 96 ? 24.458 7.761 -37.249 1.00 97.00 96 LEU A N 1
ATOM 763 C CA . LEU A 1 96 ? 23.788 6.472 -37.064 1.00 97.00 96 LEU A CA 1
ATOM 764 C C . LEU A 1 96 ? 24.293 5.741 -35.818 1.00 97.00 96 LEU A C 1
ATOM 766 O O . LEU A 1 96 ? 23.475 5.233 -35.048 1.00 97.00 96 LEU A O 1
ATOM 770 N N . LYS A 1 97 ? 25.609 5.732 -35.588 1.00 97.44 97 LYS A N 1
ATOM 771 C CA . LYS A 1 97 ? 26.214 5.133 -34.395 1.00 97.44 97 LYS A CA 1
ATOM 772 C C . LYS A 1 97 ? 25.719 5.821 -33.123 1.00 97.44 97 LYS A C 1
ATOM 774 O O . LYS A 1 97 ? 25.182 5.151 -32.247 1.00 97.44 97 LYS A O 1
ATOM 779 N N . ALA A 1 98 ? 25.770 7.153 -33.073 1.00 97.00 98 ALA A N 1
ATOM 780 C CA . ALA A 1 98 ? 25.279 7.928 -31.933 1.00 97.00 98 ALA A CA 1
ATOM 781 C C . ALA A 1 98 ? 23.782 7.690 -31.659 1.00 97.00 98 ALA A C 1
ATOM 783 O O . ALA A 1 98 ? 23.359 7.561 -30.506 1.00 97.00 98 ALA A O 1
ATOM 784 N N . ARG A 1 99 ? 22.961 7.588 -32.714 1.00 97.38 99 ARG A N 1
ATOM 785 C CA . ARG A 1 99 ? 21.534 7.264 -32.584 1.00 97.38 99 ARG A CA 1
ATOM 786 C C . ARG A 1 99 ? 21.322 5.867 -32.003 1.00 97.38 99 ARG A C 1
ATOM 788 O O . ARG A 1 99 ? 20.458 5.703 -31.142 1.00 97.38 99 ARG A O 1
ATOM 795 N N . ASN A 1 100 ? 22.089 4.885 -32.467 1.00 97.31 100 ASN A N 1
ATOM 796 C CA . ASN A 1 100 ? 21.999 3.512 -31.985 1.00 97.31 100 ASN A CA 1
ATOM 797 C C . ASN A 1 100 ? 22.436 3.400 -30.517 1.00 97.31 100 ASN A C 1
ATOM 799 O O . ASN A 1 100 ? 21.716 2.820 -29.707 1.00 97.31 100 ASN A O 1
ATOM 803 N N . ASP A 1 101 ? 23.545 4.041 -30.144 1.00 97.25 101 ASP A N 1
ATOM 804 C CA . ASP A 1 101 ? 24.037 4.068 -28.763 1.00 97.25 101 ASP A CA 1
ATOM 805 C C . ASP A 1 101 ? 23.009 4.707 -27.818 1.00 97.25 101 ASP A C 1
ATOM 807 O O . ASP A 1 101 ? 22.718 4.176 -26.741 1.00 97.25 101 ASP A O 1
ATOM 811 N N . LYS A 1 102 ? 22.372 5.805 -28.251 1.00 97.44 102 LYS A N 1
ATOM 812 C CA . LYS A 1 102 ? 21.282 6.442 -27.502 1.00 97.44 102 LYS A CA 1
ATOM 813 C C . LYS A 1 102 ? 20.068 5.521 -27.359 1.00 97.44 102 LYS A C 1
ATOM 815 O O . LYS A 1 102 ? 19.508 5.431 -26.268 1.00 97.44 102 LYS A O 1
ATOM 820 N N . ALA A 1 103 ? 19.665 4.829 -28.425 1.00 96.81 103 ALA A N 1
ATOM 821 C CA . ALA A 1 103 ? 18.551 3.882 -28.381 1.00 96.81 103 ALA A CA 1
ATOM 822 C C . ALA A 1 103 ? 18.841 2.709 -27.430 1.00 96.81 103 ALA A C 1
ATOM 824 O O . ALA A 1 103 ? 17.997 2.365 -26.602 1.00 96.81 103 ALA A O 1
ATOM 825 N N . LEU A 1 104 ? 20.055 2.155 -27.483 1.00 97.56 104 LEU A N 1
ATOM 826 C CA . LEU A 1 104 ? 20.498 1.082 -26.596 1.00 97.56 104 LEU A CA 1
ATOM 827 C C . LEU A 1 104 ? 20.516 1.531 -25.130 1.00 97.56 104 LEU A C 1
ATOM 829 O O . LEU A 1 104 ? 20.079 0.792 -24.249 1.00 97.56 104 LEU A O 1
ATOM 833 N N . HIS A 1 105 ? 20.998 2.744 -24.858 1.00 96.88 105 HIS A N 1
ATOM 834 C CA . HIS A 1 105 ? 20.988 3.314 -23.515 1.00 96.88 105 HIS A CA 1
ATOM 835 C C . HIS A 1 105 ? 19.559 3.468 -22.972 1.00 96.88 105 HIS A C 1
ATOM 837 O O . HIS A 1 105 ? 19.280 3.038 -21.853 1.00 96.88 105 HIS A O 1
ATOM 843 N N . VAL A 1 106 ? 18.636 4.011 -23.773 1.00 97.50 106 VAL A N 1
ATOM 844 C CA . VAL A 1 106 ? 17.218 4.139 -23.392 1.00 97.50 106 VAL A CA 1
ATOM 845 C C . VAL A 1 106 ? 16.586 2.768 -23.141 1.00 97.50 106 VAL A C 1
ATOM 847 O O . VAL A 1 106 ? 15.904 2.592 -22.134 1.00 97.50 106 VAL A O 1
ATOM 850 N N . ALA A 1 107 ? 16.856 1.775 -23.991 1.00 96.94 107 ALA A N 1
ATOM 851 C CA . ALA A 1 107 ? 16.357 0.414 -23.803 1.00 96.94 107 ALA A CA 1
ATOM 852 C C . ALA A 1 107 ? 16.860 -0.214 -22.489 1.00 96.94 107 ALA A C 1
ATOM 854 O O . ALA A 1 107 ? 16.079 -0.809 -21.745 1.00 96.94 107 ALA A O 1
ATOM 855 N N . LYS A 1 108 ? 18.144 -0.025 -22.149 1.00 97.06 108 LYS A N 1
ATOM 856 C CA . LYS A 1 108 ? 18.707 -0.466 -20.860 1.00 97.06 108 LYS A CA 1
ATOM 857 C C . LYS A 1 108 ? 18.020 0.218 -19.677 1.00 97.06 108 LYS A C 1
ATOM 859 O O . LYS A 1 108 ? 17.677 -0.454 -18.708 1.00 97.06 108 LYS A O 1
ATOM 864 N N . GLN A 1 109 ? 17.789 1.529 -19.759 1.00 96.81 109 GLN A N 1
ATOM 865 C CA . GLN A 1 109 ? 17.081 2.268 -18.710 1.00 96.81 109 GLN A CA 1
ATOM 866 C C . GLN A 1 109 ? 15.636 1.787 -18.530 1.00 96.81 109 GLN A C 1
ATOM 868 O O . GLN A 1 109 ? 15.191 1.626 -17.394 1.00 96.81 109 GLN A O 1
ATOM 873 N N . LEU A 1 110 ? 14.919 1.518 -19.626 1.00 97.19 110 LEU A N 1
ATOM 874 C CA . LEU A 1 110 ? 13.561 0.971 -19.584 1.00 97.19 110 LEU A CA 1
ATOM 875 C C . LEU A 1 110 ? 13.531 -0.412 -18.925 1.00 97.19 110 LEU A C 1
ATOM 877 O O . LEU A 1 110 ? 12.734 -0.620 -18.016 1.00 97.19 110 LEU A O 1
ATOM 881 N N . SER A 1 111 ? 14.455 -1.306 -19.287 1.00 96.81 111 SER A N 1
ATOM 882 C CA . SER A 1 111 ? 14.555 -2.630 -18.658 1.00 96.81 111 SER A CA 1
ATOM 883 C C . SER A 1 111 ? 14.823 -2.540 -17.150 1.00 96.81 111 SER A C 1
ATOM 885 O O . SER A 1 111 ? 14.190 -3.241 -16.360 1.00 96.81 111 SER A O 1
ATOM 887 N N . SER A 1 112 ? 15.716 -1.646 -16.714 1.00 96.81 112 SER A N 1
ATOM 888 C CA . SER A 1 112 ? 15.942 -1.407 -15.282 1.00 96.81 112 SER A CA 1
ATOM 889 C C . SER A 1 112 ? 14.697 -0.851 -14.587 1.00 96.81 112 SER A C 1
ATOM 891 O O . SER A 1 112 ? 14.361 -1.292 -13.490 1.00 96.81 112 SER A O 1
ATOM 893 N N . LYS A 1 113 ? 13.974 0.076 -15.228 1.00 97.81 113 LYS A N 1
ATOM 894 C CA . LYS A 1 113 ? 12.715 0.623 -14.703 1.00 97.81 113 LYS A CA 1
ATOM 895 C C . LYS A 1 113 ? 11.660 -0.470 -14.515 1.00 97.81 113 LYS A C 1
ATOM 897 O O . LYS A 1 113 ? 11.021 -0.508 -13.470 1.00 97.81 113 LYS A O 1
ATOM 902 N N . GLU A 1 114 ? 11.496 -1.362 -15.487 1.00 97.06 114 GLU A N 1
ATOM 903 C CA . GLU A 1 114 ? 10.565 -2.496 -15.401 1.00 97.06 114 GLU A CA 1
ATOM 904 C C . GLU A 1 114 ? 10.915 -3.438 -14.244 1.00 97.06 114 GLU A C 1
ATOM 906 O O . GLU A 1 114 ? 10.026 -3.836 -13.491 1.00 97.06 114 GLU A O 1
ATOM 911 N N . LYS A 1 115 ? 12.208 -3.728 -14.034 1.00 97.75 115 LYS A N 1
ATOM 912 C CA . LYS A 1 115 ? 12.668 -4.523 -12.882 1.00 97.75 115 LYS A CA 1
ATOM 913 C C . LYS A 1 115 ? 12.294 -3.874 -11.551 1.00 97.75 115 LYS A C 1
ATOM 915 O O . LYS A 1 115 ? 11.748 -4.551 -10.685 1.00 97.75 115 LYS A O 1
ATOM 920 N N . TYR A 1 116 ? 12.534 -2.570 -11.401 1.00 97.75 116 TYR A N 1
ATOM 921 C CA . TYR A 1 116 ? 12.165 -1.857 -10.177 1.00 97.75 116 TYR A CA 1
ATOM 922 C C . TYR A 1 116 ? 10.651 -1.806 -9.963 1.00 97.75 116 TYR A C 1
ATOM 924 O O . TYR A 1 116 ? 10.197 -1.952 -8.833 1.00 97.75 116 TYR A O 1
ATOM 932 N N . ILE A 1 117 ? 9.856 -1.653 -11.026 1.00 98.00 117 ILE A N 1
ATOM 933 C CA . ILE A 1 117 ? 8.390 -1.714 -10.927 1.00 98.00 117 ILE A CA 1
ATOM 934 C C . ILE A 1 117 ? 7.943 -3.083 -10.396 1.00 98.00 117 ILE A C 1
ATOM 936 O O . ILE A 1 117 ? 7.128 -3.136 -9.475 1.00 98.00 117 ILE A O 1
ATOM 940 N N . ALA A 1 118 ? 8.499 -4.177 -10.924 1.00 97.75 118 ALA A N 1
ATOM 941 C CA . ALA A 1 118 ? 8.180 -5.523 -10.453 1.00 97.75 118 ALA A CA 1
ATOM 942 C C . ALA A 1 118 ? 8.586 -5.736 -8.980 1.00 97.75 118 ALA A C 1
ATOM 944 O O . ALA A 1 118 ? 7.819 -6.296 -8.197 1.00 97.75 118 ALA A O 1
ATOM 945 N N . GLU A 1 119 ? 9.760 -5.248 -8.571 1.00 97.69 119 GLU A N 1
ATOM 946 C CA . GLU A 1 119 ? 10.225 -5.338 -7.181 1.00 97.69 119 GLU A CA 1
ATOM 947 C C . GLU A 1 119 ? 9.339 -4.532 -6.217 1.00 97.69 119 GLU A C 1
ATOM 949 O O . GLU A 1 119 ? 8.956 -5.034 -5.157 1.00 97.69 119 GLU A O 1
ATOM 954 N N . ILE A 1 120 ? 8.937 -3.317 -6.607 1.00 98.00 120 ILE A N 1
ATOM 955 C CA . ILE A 1 120 ? 8.004 -2.484 -5.836 1.00 98.00 120 ILE A CA 1
ATOM 956 C C . ILE A 1 120 ? 6.670 -3.212 -5.637 1.00 98.00 120 ILE A C 1
ATOM 958 O O . ILE A 1 120 ? 6.156 -3.231 -4.520 1.00 98.00 120 ILE A O 1
ATOM 962 N N . GLN A 1 121 ? 6.130 -3.850 -6.679 1.00 98.06 121 GLN A N 1
ATOM 963 C CA . GLN A 1 121 ? 4.883 -4.616 -6.577 1.00 98.06 121 GLN A CA 1
ATOM 964 C C . GLN A 1 121 ? 5.010 -5.782 -5.586 1.00 98.06 121 GLN A C 1
ATOM 966 O O . GLN A 1 121 ? 4.146 -5.959 -4.726 1.00 98.06 121 GLN A O 1
ATOM 971 N N . ILE A 1 122 ? 6.118 -6.532 -5.635 1.00 97.94 122 ILE A N 1
ATOM 972 C CA . ILE A 1 122 ? 6.390 -7.622 -4.683 1.00 97.94 122 ILE A CA 1
ATOM 973 C C . ILE A 1 122 ? 6.443 -7.088 -3.243 1.00 97.94 122 ILE A C 1
ATOM 975 O O . ILE A 1 122 ? 5.851 -7.680 -2.332 1.00 97.94 122 ILE A O 1
ATOM 979 N N . LEU A 1 123 ? 7.129 -5.963 -3.022 1.00 97.88 123 LEU A N 1
ATOM 980 C CA . LEU A 1 123 ? 7.219 -5.328 -1.707 1.00 97.88 123 LEU A CA 1
ATOM 981 C C . LEU A 1 123 ? 5.852 -4.847 -1.208 1.00 97.88 123 LEU A C 1
ATOM 983 O O . LEU A 1 123 ? 5.522 -5.087 -0.047 1.00 97.88 123 LEU A O 1
ATOM 987 N N . GLN A 1 124 ? 5.035 -4.244 -2.072 1.00 97.75 124 GLN A N 1
ATOM 988 C CA . GLN A 1 124 ? 3.674 -3.816 -1.736 1.00 97.75 124 GLN A CA 1
ATOM 989 C C . GLN A 1 124 ? 2.809 -4.999 -1.285 1.00 97.75 124 GLN A C 1
ATOM 991 O O . GLN A 1 124 ? 2.237 -4.958 -0.195 1.00 97.75 124 GLN A O 1
ATOM 996 N N . THR A 1 125 ? 2.798 -6.104 -2.039 1.00 97.50 125 THR A N 1
ATOM 997 C CA . THR A 1 125 ? 2.054 -7.314 -1.649 1.00 97.50 125 THR A CA 1
ATOM 998 C C . THR A 1 125 ? 2.554 -7.889 -0.317 1.00 97.50 125 THR A C 1
ATOM 1000 O O . THR A 1 125 ? 1.765 -8.356 0.513 1.00 97.50 125 THR A O 1
ATOM 1003 N N . ARG A 1 126 ? 3.870 -7.845 -0.063 1.00 98.19 126 ARG A N 1
ATOM 1004 C CA . ARG A 1 126 ? 4.450 -8.284 1.216 1.00 98.19 126 ARG A CA 1
ATOM 1005 C C . ARG A 1 126 ? 4.007 -7.393 2.379 1.00 98.19 126 ARG A C 1
ATOM 1007 O O . ARG A 1 126 ? 3.672 -7.927 3.438 1.00 98.19 126 ARG A O 1
ATOM 1014 N N . ILE A 1 127 ? 3.987 -6.074 2.188 1.00 97.62 127 ILE A N 1
ATOM 1015 C CA . ILE A 1 127 ? 3.511 -5.106 3.186 1.00 97.62 127 ILE A CA 1
ATOM 1016 C C . ILE A 1 127 ? 2.037 -5.358 3.506 1.00 97.62 127 ILE A C 1
ATOM 1018 O O . ILE A 1 127 ? 1.690 -5.488 4.677 1.00 97.62 127 ILE A O 1
ATOM 1022 N N . GLU A 1 128 ? 1.180 -5.530 2.500 1.00 97.50 128 GLU A N 1
ATOM 1023 C CA . GLU A 1 128 ? -0.241 -5.834 2.710 1.00 97.50 128 GLU A CA 1
ATOM 1024 C C . GLU A 1 128 ? -0.447 -7.126 3.507 1.00 97.50 128 GLU A C 1
ATOM 1026 O O . GLU A 1 128 ? -1.235 -7.166 4.457 1.00 97.50 128 GLU A O 1
ATOM 1031 N N . LYS A 1 129 ? 0.293 -8.188 3.165 1.00 97.88 129 LYS A N 1
ATOM 1032 C CA . LYS A 1 129 ? 0.240 -9.460 3.898 1.00 97.88 129 LYS A CA 1
ATOM 1033 C C . LYS A 1 129 ? 0.679 -9.289 5.354 1.00 97.88 129 LYS A C 1
ATOM 1035 O O . LYS A 1 129 ? 0.064 -9.874 6.246 1.00 97.88 129 LYS A O 1
ATOM 1040 N N . ASN A 1 130 ? 1.724 -8.504 5.601 1.00 97.81 130 ASN A N 1
ATOM 1041 C CA . ASN A 1 130 ? 2.207 -8.222 6.950 1.00 97.81 130 ASN A CA 1
ATOM 1042 C C . ASN A 1 130 ? 1.209 -7.376 7.748 1.00 97.81 130 ASN A C 1
ATOM 1044 O O . ASN A 1 130 ? 0.952 -7.699 8.903 1.00 97.81 130 ASN A O 1
ATOM 1048 N N . ASN A 1 131 ? 0.585 -6.371 7.133 1.00 97.69 131 ASN A N 1
ATOM 1049 C CA . ASN A 1 131 ? -0.438 -5.551 7.781 1.00 97.69 131 ASN A CA 1
ATOM 1050 C C . ASN A 1 131 ? -1.648 -6.391 8.202 1.00 97.69 131 ASN A C 1
ATOM 1052 O O . ASN A 1 131 ? -2.107 -6.274 9.335 1.00 97.69 131 ASN A O 1
ATOM 1056 N N . LYS A 1 132 ? -2.119 -7.309 7.344 1.00 97.56 132 LYS A N 1
ATOM 1057 C CA . LYS A 1 132 ? -3.197 -8.246 7.709 1.00 97.56 132 LYS A CA 1
ATOM 1058 C C . LYS A 1 132 ? -2.826 -9.102 8.924 1.00 97.56 132 LYS A C 1
ATOM 1060 O O . LYS A 1 132 ? -3.641 -9.264 9.827 1.00 97.56 132 LYS A O 1
ATOM 1065 N N . LYS A 1 133 ? -1.589 -9.613 8.976 1.00 97.50 133 LYS A N 1
ATOM 1066 C CA . LYS A 1 133 ? -1.086 -10.366 10.139 1.00 97.50 133 LYS A CA 1
ATOM 1067 C C . LYS A 1 133 ? -0.996 -9.504 11.394 1.00 97.50 133 LYS A C 1
ATOM 1069 O O . LYS A 1 133 ? -1.339 -9.975 12.468 1.00 97.50 133 LYS A O 1
ATOM 1074 N N . TYR A 1 134 ? -0.533 -8.264 11.265 1.00 96.81 134 TYR A N 1
ATOM 1075 C CA . TYR A 1 134 ? -0.440 -7.336 12.385 1.00 96.81 134 TYR A CA 1
ATOM 1076 C C . TYR A 1 134 ? -1.818 -7.074 13.004 1.00 96.81 134 TYR A C 1
ATOM 1078 O O . TYR A 1 134 ? -1.966 -7.181 14.216 1.00 96.81 134 TYR A O 1
ATOM 1086 N N . VAL A 1 135 ? -2.840 -6.827 12.176 1.00 97.31 135 VAL A N 1
ATOM 1087 C CA . VAL A 1 135 ? -4.223 -6.633 12.642 1.00 97.31 135 VAL A CA 1
ATOM 1088 C C . VAL A 1 135 ? -4.764 -7.876 13.364 1.00 97.31 135 VAL A C 1
ATOM 1090 O O . VAL A 1 135 ? -5.354 -7.737 14.432 1.00 97.31 135 VAL A O 1
ATOM 1093 N N . ASP A 1 136 ? -4.528 -9.083 12.836 1.00 97.19 136 ASP A N 1
ATOM 1094 C CA . ASP A 1 136 ? -4.923 -10.347 13.490 1.00 97.19 136 ASP A CA 1
ATOM 1095 C C . ASP A 1 136 ? -4.193 -10.574 14.826 1.00 97.19 136 ASP A C 1
ATOM 1097 O O . ASP A 1 136 ? -4.791 -11.012 15.805 1.00 97.19 136 ASP A O 1
ATOM 1101 N N . ILE A 1 137 ? -2.904 -10.239 14.912 1.00 96.88 137 ILE A N 1
ATOM 1102 C CA . ILE A 1 137 ? -2.158 -10.333 16.175 1.00 96.88 137 ILE A CA 1
ATOM 1103 C C . ILE A 1 137 ? -2.694 -9.322 17.193 1.00 96.88 137 ILE A C 1
ATOM 1105 O O . ILE A 1 137 ? -2.899 -9.679 18.353 1.00 96.88 137 ILE A O 1
ATOM 1109 N N . MET A 1 138 ? -2.954 -8.084 16.768 1.00 96.06 138 MET A N 1
ATOM 1110 C CA . MET A 1 138 ? -3.482 -7.037 17.641 1.00 96.06 138 MET A CA 1
ATOM 1111 C C . MET A 1 138 ? -4.853 -7.404 18.213 1.00 96.06 138 MET A C 1
ATOM 1113 O O . MET A 1 138 ? -5.057 -7.236 19.412 1.00 96.06 138 MET A O 1
ATOM 1117 N N . SER A 1 139 ? -5.760 -7.964 17.405 1.00 96.75 139 SER A N 1
ATOM 1118 C CA . SER A 1 139 ? -7.085 -8.387 17.884 1.00 96.75 139 SER A CA 1
ATOM 1119 C C . SER A 1 139 ? -7.012 -9.549 18.881 1.00 96.75 139 SER A C 1
ATOM 1121 O O . SER A 1 139 ? -7.756 -9.585 19.862 1.00 96.75 139 SER A O 1
ATOM 1123 N N . ARG A 1 140 ? -6.081 -10.492 18.681 1.00 97.00 140 ARG A N 1
ATOM 1124 C CA . ARG A 1 140 ? -5.819 -11.565 19.654 1.00 97.00 140 ARG A CA 1
ATOM 1125 C C . ARG A 1 140 ? -5.234 -11.021 20.950 1.00 97.00 140 ARG A C 1
ATOM 1127 O O . ARG A 1 140 ? -5.593 -11.506 22.020 1.00 97.00 140 ARG A O 1
ATOM 1134 N N . MET A 1 141 ? -4.347 -10.032 20.860 1.00 96.50 141 MET A N 1
ATOM 1135 C CA . MET A 1 141 ? -3.734 -9.398 22.022 1.00 96.50 141 MET A CA 1
ATOM 1136 C C . MET A 1 141 ? -4.76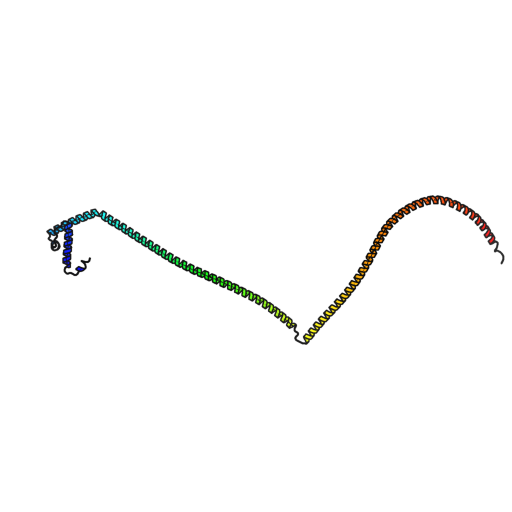9 -8.630 22.852 1.00 96.50 141 MET A C 1
ATOM 1138 O O . MET A 1 141 ? -4.799 -8.802 24.067 1.00 96.50 141 MET A O 1
ATOM 1142 N N . THR A 1 142 ? -5.660 -7.859 22.220 1.00 96.62 142 THR A N 1
ATOM 1143 C CA . THR A 1 142 ? -6.749 -7.174 22.934 1.00 96.62 142 THR A CA 1
ATOM 1144 C C . THR A 1 142 ? -7.712 -8.165 23.581 1.00 96.62 142 THR A C 1
ATOM 1146 O O . THR A 1 142 ? -8.004 -8.028 24.764 1.00 96.62 142 THR A O 1
ATOM 1149 N N . ALA A 1 143 ? -8.122 -9.222 22.873 1.00 97.06 143 ALA A N 1
ATOM 1150 C CA . ALA A 1 143 ? -8.991 -10.254 23.445 1.00 97.06 143 ALA A CA 1
ATOM 1151 C C . ALA A 1 143 ? -8.335 -10.999 24.628 1.00 97.06 143 ALA A C 1
ATOM 1153 O O . ALA A 1 143 ? -9.011 -11.396 25.579 1.00 97.06 143 ALA A O 1
ATOM 1154 N N . ALA A 1 144 ? -7.017 -11.215 24.582 1.00 96.88 144 ALA A N 1
ATOM 1155 C CA . ALA A 1 144 ? -6.275 -11.812 25.689 1.00 96.88 144 ALA A CA 1
ATOM 1156 C C . ALA A 1 144 ? -6.196 -10.872 26.903 1.00 96.88 144 ALA A C 1
ATOM 1158 O O . ALA A 1 144 ? -6.368 -11.330 28.033 1.00 96.88 144 ALA A O 1
ATOM 1159 N N . GLU A 1 145 ? -5.981 -9.573 26.679 1.00 95.94 145 GLU A N 1
ATOM 1160 C CA . GLU A 1 145 ? -5.948 -8.573 27.750 1.00 95.94 145 GLU A CA 1
ATOM 1161 C C . GLU A 1 145 ? -7.325 -8.405 28.410 1.00 95.94 145 GLU A C 1
ATOM 1163 O O . GLU A 1 145 ? -7.411 -8.379 29.635 1.00 95.94 145 GLU A O 1
ATOM 1168 N N . GLU A 1 146 ? -8.414 -8.410 27.634 1.00 97.00 146 GLU A N 1
ATOM 1169 C CA . GLU A 1 146 ? -9.785 -8.405 28.166 1.00 97.00 146 GLU A CA 1
ATOM 1170 C C . GLU A 1 146 ? -10.052 -9.622 29.062 1.00 97.00 146 GLU A C 1
ATOM 1172 O O . GLU A 1 146 ? -10.555 -9.480 30.177 1.00 97.00 146 GLU A O 1
ATOM 1177 N N . LYS A 1 147 ? -9.658 -10.828 28.624 1.00 96.81 147 LYS A N 1
ATOM 1178 C CA . LYS A 1 147 ? -9.787 -12.048 29.441 1.00 96.81 147 LYS A CA 1
ATOM 1179 C C . LYS A 1 147 ? -8.961 -11.979 30.721 1.00 96.81 147 LYS A C 1
ATOM 1181 O O . LYS A 1 147 ? -9.420 -12.420 31.774 1.00 96.81 147 LYS A O 1
ATOM 1186 N N . LYS A 1 148 ? -7.744 -11.439 30.646 1.00 96.62 148 LYS A N 1
ATOM 1187 C CA . LYS A 1 148 ? -6.890 -11.231 31.819 1.00 96.62 148 LYS A CA 1
ATOM 1188 C C . LYS A 1 148 ? -7.545 -10.254 32.796 1.00 96.62 148 LYS A C 1
ATOM 1190 O O . LYS A 1 148 ? -7.578 -10.544 33.988 1.00 96.62 148 LYS A O 1
ATOM 1195 N N . GLN A 1 149 ? -8.092 -9.144 32.306 1.00 96.12 149 GLN A N 1
ATOM 1196 C CA . GLN A 1 149 ? -8.776 -8.153 33.132 1.00 96.12 149 GLN A CA 1
ATOM 1197 C C . GLN A 1 149 ? -9.995 -8.763 33.840 1.00 96.12 149 GLN A C 1
ATOM 1199 O O . GLN A 1 149 ? -10.118 -8.645 35.059 1.00 96.12 149 GLN A O 1
ATOM 1204 N N . GLN A 1 150 ? -10.819 -9.524 33.112 1.00 96.50 150 GLN A N 1
ATOM 1205 C CA . GLN A 1 150 ? -11.939 -10.277 33.690 1.00 96.50 150 GLN A CA 1
ATOM 1206 C C . GLN A 1 150 ? -11.477 -11.256 34.781 1.00 96.50 150 GLN A C 1
ATOM 1208 O O . GLN A 1 150 ? -12.092 -11.346 35.842 1.00 96.50 150 GLN A O 1
ATOM 1213 N N . ALA A 1 151 ? -10.373 -11.975 34.557 1.00 95.56 151 ALA A N 1
ATOM 1214 C CA . ALA A 1 151 ? -9.828 -12.905 35.545 1.00 95.56 151 ALA A CA 1
ATOM 1215 C C . ALA A 1 151 ? -9.324 -12.191 36.812 1.00 95.56 151 ALA A C 1
ATOM 1217 O O . ALA A 1 151 ? -9.539 -12.685 37.920 1.00 95.56 151 ALA A O 1
ATOM 1218 N N . VAL A 1 152 ? -8.685 -11.025 36.669 1.00 96.19 152 VAL A N 1
ATOM 1219 C CA . VAL A 1 152 ? -8.227 -10.197 37.797 1.00 96.19 152 VAL A CA 1
ATOM 1220 C C . VAL A 1 152 ? -9.411 -9.672 38.610 1.00 96.19 152 VAL A C 1
ATOM 1222 O O . VAL A 1 152 ? -9.378 -9.733 39.841 1.00 96.19 152 VAL A O 1
ATOM 1225 N N . GLU A 1 153 ? -10.466 -9.203 37.945 1.00 95.12 153 GLU A N 1
ATOM 1226 C CA . GLU A 1 153 ? -11.693 -8.743 38.602 1.00 95.12 153 GLU A CA 1
ATOM 1227 C C . GLU A 1 153 ? -12.361 -9.878 39.381 1.00 95.12 153 GLU A C 1
ATOM 1229 O O . GLU A 1 153 ? -12.602 -9.740 40.584 1.00 95.12 153 GLU A O 1
ATOM 1234 N N . LEU A 1 154 ? -12.565 -11.035 38.741 1.00 95.69 154 LEU A N 1
ATOM 1235 C CA . LEU A 1 154 ? -13.109 -12.229 39.390 1.00 95.69 154 LEU A CA 1
ATOM 1236 C C . LEU A 1 154 ? -12.264 -12.646 40.596 1.00 95.69 154 LEU A C 1
ATOM 1238 O O . LEU A 1 154 ? -12.804 -12.847 41.683 1.00 95.69 154 LEU A O 1
ATOM 1242 N N . TYR A 1 155 ? -10.940 -12.698 40.453 1.00 95.12 155 TYR A N 1
ATOM 1243 C CA . TYR A 1 155 ? -10.043 -12.979 41.571 1.00 95.12 155 TYR A CA 1
ATOM 1244 C C . TYR A 1 155 ? -10.211 -11.973 42.720 1.00 95.12 155 TYR A C 1
ATOM 1246 O O . TYR A 1 155 ? -10.279 -12.375 43.882 1.00 95.12 155 TYR A O 1
ATOM 1254 N N . GLY A 1 156 ? -10.340 -10.676 42.424 1.00 94.62 156 GLY A N 1
ATOM 1255 C CA . GLY A 1 156 ? -10.618 -9.642 43.425 1.00 94.62 156 GLY A CA 1
ATOM 1256 C C . GLY A 1 156 ? -11.935 -9.878 44.174 1.00 94.62 156 GLY A C 1
ATOM 1257 O O . GLY A 1 156 ? -11.987 -9.756 45.405 1.00 94.62 156 GLY A O 1
ATOM 1258 N N . THR A 1 157 ? -12.987 -10.289 43.460 1.00 95.25 157 THR A N 1
ATOM 1259 C CA . THR A 1 157 ? -14.274 -10.641 44.080 1.00 95.25 157 THR A CA 1
ATOM 1260 C C . THR A 1 157 ? -14.166 -11.878 44.970 1.00 95.25 157 THR A C 1
ATOM 1262 O O . THR A 1 157 ? -14.614 -11.852 46.116 1.00 95.25 157 THR A O 1
ATOM 1265 N N . TYR A 1 158 ? -13.491 -12.936 44.517 1.00 94.06 158 TYR A N 1
ATOM 1266 C CA . TYR A 1 158 ? -13.315 -14.144 45.319 1.00 94.06 158 TYR A CA 1
ATOM 1267 C C . TYR A 1 158 ? -12.433 -13.898 46.537 1.00 94.06 158 TYR A C 1
ATOM 1269 O O . TYR A 1 158 ? -12.752 -14.362 47.628 1.00 94.06 158 TYR A O 1
ATOM 1277 N N . LYS A 1 159 ? -11.368 -13.104 46.398 1.00 95.56 159 LYS A N 1
ATOM 1278 C CA . LYS A 1 159 ? -10.508 -12.712 47.517 1.00 95.56 159 LYS A CA 1
ATOM 1279 C C . LYS A 1 159 ? -11.292 -11.949 48.584 1.00 95.56 159 LYS A C 1
ATOM 1281 O O . LYS A 1 159 ? -11.142 -12.228 49.771 1.00 95.56 159 LYS A O 1
ATOM 1286 N N . THR A 1 160 ? -12.141 -11.000 48.185 1.00 94.56 160 THR A N 1
ATOM 1287 C CA . THR A 1 160 ? -12.973 -10.245 49.138 1.00 94.56 160 THR A CA 1
ATOM 1288 C C . THR A 1 160 ? -14.041 -11.118 49.796 1.00 94.56 160 THR A C 1
ATOM 1290 O O . THR A 1 160 ? -14.260 -10.990 51.000 1.00 94.56 160 THR A O 1
ATOM 1293 N N . GLN A 1 161 ? -14.663 -12.044 49.059 1.00 94.62 161 GLN A N 1
ATOM 1294 C CA . GLN A 1 161 ? -15.584 -13.036 49.630 1.00 94.62 161 GLN A CA 1
ATOM 1295 C C . GLN A 1 161 ? -14.882 -13.967 50.626 1.00 94.62 161 GLN A C 1
ATOM 1297 O O . GLN A 1 161 ? -15.375 -14.152 51.736 1.00 94.62 161 GLN A O 1
ATOM 1302 N N . ALA A 1 162 ? -13.709 -14.496 50.272 1.00 94.25 162 ALA A N 1
ATOM 1303 C CA . ALA A 1 162 ? -12.916 -15.357 51.143 1.00 94.25 162 ALA A CA 1
ATOM 1304 C C . ALA A 1 162 ? -12.500 -14.637 52.435 1.00 94.25 162 ALA A C 1
ATOM 1306 O O . ALA A 1 162 ? -12.588 -15.215 53.515 1.00 94.25 162 ALA A O 1
ATOM 1307 N N . LEU A 1 163 ? -12.111 -13.359 52.350 1.00 94.31 163 LEU A N 1
ATOM 1308 C CA . LEU A 1 163 ? -11.801 -12.541 53.527 1.00 94.31 163 LEU A CA 1
ATOM 1309 C C . LEU A 1 163 ? -13.022 -12.331 54.430 1.00 94.31 163 LEU A C 1
ATOM 1311 O O . LEU A 1 163 ? -12.895 -12.442 55.648 1.00 94.31 163 LEU A O 1
ATOM 1315 N N . LYS A 1 164 ? -14.203 -12.064 53.854 1.00 94.19 164 LYS A N 1
ATOM 1316 C CA . LYS A 1 164 ? -15.454 -11.949 54.623 1.00 94.19 164 LYS A CA 1
ATOM 1317 C C . LYS A 1 164 ? -15.784 -13.252 55.345 1.00 94.19 164 LYS A C 1
ATOM 1319 O O . LYS A 1 164 ? -16.009 -13.224 56.546 1.00 94.19 164 LYS A O 1
ATOM 1324 N N . LEU A 1 165 ? -15.747 -14.378 54.631 1.00 92.31 165 LEU A N 1
ATOM 1325 C CA . LEU A 1 165 ? -15.998 -15.699 55.209 1.00 92.31 165 LEU A CA 1
ATOM 1326 C C . LEU A 1 165 ? -14.998 -16.032 56.318 1.00 92.31 165 LEU A C 1
ATOM 1328 O O . LEU A 1 165 ? -15.406 -16.481 57.381 1.00 92.31 165 LEU A O 1
ATOM 1332 N N . SER A 1 166 ? -13.709 -15.761 56.105 1.00 93.00 166 SER A N 1
ATOM 1333 C CA . SER A 1 166 ? -12.670 -15.955 57.123 1.00 93.00 166 SER A CA 1
ATOM 1334 C C . SER A 1 166 ? -12.956 -15.143 58.391 1.00 93.00 166 SER A C 1
ATOM 1336 O O . SER A 1 166 ? -12.865 -15.670 59.498 1.00 93.00 166 SER A O 1
ATOM 1338 N N . LYS A 1 167 ? -13.394 -13.885 58.238 1.00 93.00 167 LYS A N 1
ATOM 1339 C CA . LYS A 1 167 ? -13.802 -13.044 59.369 1.00 93.00 167 LYS A CA 1
ATOM 1340 C C . LYS A 1 167 ? -15.001 -13.636 60.116 1.00 93.00 167 LYS A C 1
ATOM 1342 O O . LYS A 1 167 ? -14.937 -13.762 61.333 1.00 93.00 167 LYS A O 1
ATOM 1347 N N . THR A 1 168 ? -16.044 -14.057 59.400 1.00 90.25 168 THR A N 1
ATOM 1348 C CA . THR A 1 168 ? -17.230 -14.688 60.003 1.00 90.25 168 THR A CA 1
ATOM 1349 C C . THR A 1 168 ? -16.887 -16.000 60.709 1.00 90.25 168 THR A C 1
ATOM 1351 O O . THR A 1 168 ? -17.394 -16.264 61.792 1.00 90.25 168 THR A O 1
ATOM 1354 N N . ILE A 1 169 ? -15.994 -16.815 60.139 1.00 88.12 169 ILE A N 1
ATOM 1355 C CA . ILE A 1 169 ? -15.506 -18.038 60.790 1.00 88.12 169 ILE A CA 1
ATOM 1356 C C . ILE A 1 169 ? -14.779 -17.695 62.093 1.00 88.12 169 ILE A C 1
ATOM 1358 O O . ILE A 1 169 ? -15.027 -18.349 63.099 1.00 88.12 169 ILE A O 1
ATOM 1362 N N . GLY A 1 170 ? -13.917 -16.674 62.095 1.00 86.88 170 GLY A N 1
ATOM 1363 C CA . GLY A 1 170 ? -13.228 -16.221 63.306 1.00 86.88 170 GLY A CA 1
ATOM 1364 C C . GLY A 1 170 ? -14.193 -15.733 64.389 1.00 86.88 170 GLY A C 1
ATOM 1365 O O . GLY A 1 170 ? -14.041 -16.101 65.549 1.00 86.88 170 GLY A O 1
ATOM 1366 N N . GLU A 1 171 ? -15.215 -14.962 64.009 1.00 86.00 171 GLU A N 1
ATOM 1367 C CA . GLU A 1 171 ? -16.283 -14.513 64.916 1.00 86.00 171 GLU A CA 1
ATOM 1368 C C . GLU A 1 171 ? -17.044 -15.706 65.520 1.00 86.00 171 GLU A C 1
ATOM 1370 O O . GLU A 1 171 ? -17.163 -15.803 66.739 1.00 86.00 171 GLU A O 1
ATOM 1375 N N . LEU A 1 172 ? -17.471 -16.667 64.694 1.00 82.44 172 LEU A N 1
ATOM 1376 C CA . LEU A 1 172 ? -18.163 -17.875 65.157 1.00 82.44 172 LEU A CA 1
ATOM 1377 C C . LEU A 1 172 ? -17.273 -18.758 66.043 1.00 82.44 172 LEU A C 1
ATOM 1379 O O . LEU A 1 172 ? -17.742 -19.314 67.028 1.00 82.44 172 LEU A O 1
ATOM 1383 N N . GLN A 1 173 ? -15.982 -18.884 65.731 1.00 78.69 173 GLN A N 1
ATOM 1384 C CA . GLN A 1 173 ? -15.036 -19.653 66.546 1.00 78.69 173 GLN A CA 1
ATOM 1385 C C . GLN A 1 173 ? -14.812 -19.055 67.939 1.00 78.69 173 GLN A C 1
ATOM 1387 O O . GLN A 1 173 ? -14.492 -19.809 68.857 1.00 78.69 173 GLN A O 1
ATOM 1392 N N . LEU A 1 174 ? -14.964 -17.737 68.102 1.00 77.81 174 LEU A N 1
ATOM 1393 C CA . LEU A 1 174 ? -14.929 -17.077 69.411 1.00 77.81 174 LEU A CA 1
ATOM 1394 C C . LEU A 1 174 ? -16.211 -17.318 70.215 1.00 77.81 174 LEU A C 1
ATOM 1396 O O . LEU A 1 174 ? -16.164 -17.326 71.440 1.00 77.81 174 LEU A O 1
ATOM 1400 N N . GLU A 1 175 ? -17.343 -17.518 69.541 1.00 71.50 175 GLU A N 1
ATOM 1401 C CA . GLU A 1 175 ? -18.628 -17.814 70.181 1.00 71.50 175 GLU A CA 1
ATOM 1402 C C . GLU A 1 175 ? -18.754 -19.290 70.602 1.00 71.50 175 GLU A C 1
ATOM 1404 O O . GLU A 1 175 ? -19.557 -19.632 71.472 1.00 71.50 175 GLU A O 1
ATOM 1409 N N . ILE A 1 176 ? -17.930 -20.174 70.027 1.00 68.88 176 ILE A N 1
ATOM 1410 C CA . ILE A 1 176 ? -17.848 -21.572 70.450 1.00 68.88 176 ILE A CA 1
ATOM 1411 C C . ILE A 1 176 ? -17.197 -21.648 71.829 1.00 68.88 176 ILE A C 1
ATOM 1413 O O . ILE A 1 176 ? -15.993 -21.457 72.006 1.00 68.88 176 ILE A O 1
ATOM 1417 N N . VAL A 1 177 ? -18.021 -22.022 72.793 1.00 64.12 177 VAL A N 1
ATOM 1418 C CA . VAL A 1 177 ? -17.619 -22.309 74.159 1.00 64.12 177 VAL A CA 1
ATOM 1419 C C . VAL A 1 177 ? -16.858 -23.638 74.222 1.00 64.12 177 VAL A C 1
ATOM 1421 O O . VAL A 1 177 ? -17.342 -24.653 73.716 1.00 64.12 177 VAL A O 1
ATOM 1424 N N . LYS A 1 178 ? -15.654 -23.645 74.812 1.00 68.88 178 LYS A N 1
ATOM 1425 C CA . LYS A 1 178 ? -14.739 -24.805 74.761 1.00 68.88 178 LYS A CA 1
ATOM 1426 C C . LYS A 1 178 ? -14.778 -25.681 76.008 1.00 68.88 178 LYS A C 1
ATOM 1428 O O . LYS A 1 178 ? -14.281 -26.807 75.960 1.00 68.88 178 LYS A O 1
ATOM 1433 N N . THR A 1 179 ? -15.360 -25.198 77.102 1.00 67.50 179 THR A N 1
ATOM 1434 C CA . THR A 1 179 ? -15.420 -25.922 78.376 1.00 67.50 179 THR A CA 1
ATOM 1435 C C . THR A 1 179 ? -16.849 -25.972 78.936 1.00 67.50 179 THR A C 1
ATOM 1437 O O . THR A 1 179 ? -17.646 -25.062 78.697 1.00 67.50 179 THR A O 1
ATOM 1440 N N . PRO A 1 180 ? -17.212 -27.024 79.696 1.00 66.31 180 PRO A N 1
ATOM 1441 C CA . PRO A 1 180 ? -18.541 -27.142 80.307 1.00 66.31 180 PRO A CA 1
ATOM 1442 C C . PRO A 1 180 ? -18.910 -25.967 81.233 1.00 66.31 180 PRO A C 1
ATOM 1444 O O . PRO A 1 180 ? -20.080 -25.605 81.341 1.00 66.31 180 PRO A O 1
ATOM 1447 N N . GLU A 1 181 ? -17.910 -25.359 81.872 1.00 69.44 181 GLU A N 1
ATOM 1448 C CA . GLU A 1 181 ? -18.059 -24.250 82.825 1.00 69.44 181 GLU A CA 1
ATOM 1449 C C . GLU A 1 181 ? -18.420 -22.935 82.126 1.00 69.44 181 GLU A C 1
ATOM 1451 O O . GLU A 1 181 ? -19.358 -22.245 82.526 1.00 69.44 181 GLU A O 1
ATOM 1456 N N . GLU A 1 182 ? -17.737 -22.615 81.027 1.00 68.62 182 GLU A N 1
ATOM 1457 C CA . GLU A 1 182 ? -18.080 -21.464 80.190 1.00 68.62 182 GLU A CA 1
ATOM 1458 C C . GLU A 1 182 ? -19.488 -21.618 79.585 1.00 68.62 182 GLU A C 1
ATOM 1460 O O . GLU A 1 182 ? -20.204 -20.630 79.413 1.00 68.62 182 GLU A O 1
ATOM 1465 N N . TYR A 1 183 ? -19.921 -22.855 79.297 1.00 71.12 183 TYR A N 1
ATOM 1466 C CA . TYR A 1 183 ? -21.232 -23.113 78.693 1.00 71.12 183 TYR A CA 1
ATOM 1467 C C . TYR A 1 183 ? -22.350 -22.847 79.698 1.00 71.12 183 TYR A C 1
ATOM 1469 O O . TYR A 1 183 ? -23.332 -22.184 79.371 1.00 71.12 183 TYR A O 1
ATOM 1477 N N . GLN A 1 184 ? -22.179 -23.303 80.941 1.00 74.94 184 GLN A N 1
ATOM 1478 C CA . GLN A 1 184 ? -23.099 -22.982 82.032 1.00 74.94 184 GLN A CA 1
ATOM 1479 C C . GLN A 1 184 ? -23.166 -21.478 82.306 1.00 74.94 184 GLN A C 1
ATOM 1481 O O . GLN A 1 184 ? -24.256 -20.948 82.524 1.00 74.94 184 GLN A O 1
ATOM 1486 N N . MET A 1 185 ? -22.031 -20.777 82.253 1.00 78.38 185 MET A N 1
ATOM 1487 C CA . MET A 1 185 ? -21.996 -19.324 82.422 1.00 78.38 185 MET A CA 1
ATOM 1488 C C . MET A 1 185 ? -22.786 -18.616 81.314 1.00 78.38 185 MET A C 1
ATOM 1490 O O . MET A 1 185 ? -23.631 -17.769 81.602 1.00 78.38 185 MET A O 1
ATOM 1494 N N . ARG A 1 186 ? -22.587 -19.023 80.054 1.00 77.69 186 ARG A N 1
ATOM 1495 C CA . ARG A 1 186 ? -23.303 -18.456 78.906 1.00 77.69 186 ARG A CA 1
ATOM 1496 C C . ARG A 1 186 ? -24.798 -18.772 78.921 1.00 77.69 186 ARG A C 1
ATOM 1498 O O . ARG A 1 186 ? -25.607 -17.924 78.551 1.00 77.69 186 ARG A O 1
ATOM 1505 N N . LEU A 1 187 ? -25.169 -19.971 79.365 1.00 78.62 187 LEU A N 1
ATOM 1506 C CA . LEU A 1 187 ? -26.565 -20.363 79.545 1.00 78.62 187 LEU A CA 1
ATOM 1507 C C . LEU A 1 187 ? -27.244 -19.495 80.616 1.00 78.62 187 LEU A C 1
ATOM 1509 O O . LEU A 1 187 ? -28.315 -18.952 80.365 1.00 78.62 187 LEU A O 1
ATOM 1513 N N . SER A 1 188 ? -26.578 -19.281 81.754 1.00 82.06 188 SER A N 1
ATOM 1514 C CA . SER A 1 188 ? -27.057 -18.414 82.840 1.00 82.06 188 SER A CA 1
ATOM 1515 C C . SER A 1 188 ? -27.229 -16.952 82.397 1.00 82.06 188 SER A C 1
ATOM 1517 O O . SER A 1 188 ? -28.245 -16.324 82.699 1.00 82.06 188 SER A O 1
ATOM 1519 N N . GLU A 1 189 ? -26.289 -16.409 81.611 1.00 82.44 189 GLU A N 1
ATOM 1520 C CA . GLU A 1 189 ? -26.424 -15.068 81.017 1.00 82.44 189 GLU A CA 1
ATOM 1521 C C . GLU A 1 189 ? -27.653 -14.955 80.101 1.00 82.44 189 GLU A C 1
ATOM 1523 O O . GLU A 1 189 ? -28.393 -13.967 80.164 1.00 82.44 189 GLU A O 1
ATOM 1528 N N . LEU A 1 190 ? -27.887 -15.957 79.249 1.00 83.00 190 LEU A N 1
ATOM 1529 C CA . LEU A 1 190 ? -29.030 -15.977 78.335 1.00 83.00 190 LEU A CA 1
ATOM 1530 C C . LEU A 1 190 ? -30.362 -16.102 79.086 1.00 83.00 190 LEU A C 1
ATOM 1532 O O . LEU A 1 190 ? -31.314 -15.391 78.759 1.00 83.00 190 LEU A O 1
ATOM 1536 N N . GLU A 1 191 ? -30.423 -16.938 80.123 1.00 81.94 191 GLU A N 1
ATOM 1537 C CA . GLU A 1 191 ? -31.593 -17.068 80.998 1.00 81.94 191 GLU A CA 1
ATOM 1538 C C . GLU A 1 191 ? -31.894 -15.755 81.739 1.00 81.94 191 GLU A C 1
ATOM 1540 O O . GLU A 1 191 ? -33.051 -15.325 81.809 1.00 81.94 191 GLU A O 1
ATOM 1545 N N . GLN A 1 192 ? -30.862 -15.048 82.218 1.00 84.19 192 GLN A N 1
ATOM 1546 C CA . GLN A 1 192 ? -31.029 -13.722 82.818 1.00 84.19 192 GLN A CA 1
ATOM 1547 C C . GLN A 1 192 ? -31.580 -12.704 81.818 1.00 84.19 192 GLN A C 1
ATOM 1549 O O . GLN A 1 192 ? -32.554 -12.013 82.133 1.00 84.19 192 GLN A O 1
ATOM 1554 N N . GLN A 1 193 ? -31.024 -12.633 80.605 1.00 84.12 193 GLN A N 1
ATOM 1555 C CA . GLN A 1 193 ? -31.525 -11.736 79.557 1.00 84.12 193 GLN A CA 1
ATOM 1556 C C . GLN A 1 193 ? -32.975 -12.045 79.173 1.00 84.12 193 GLN A C 1
ATOM 1558 O O . GLN A 1 193 ? -33.777 -11.126 78.984 1.00 84.12 193 GLN A O 1
ATOM 1563 N N . GLN A 1 194 ? -33.333 -13.327 79.083 1.00 86.75 194 GLN A N 1
ATOM 1564 C CA . GLN A 1 194 ? -34.704 -13.744 78.819 1.00 86.75 194 GLN A CA 1
ATOM 1565 C C . GLN A 1 194 ? -35.641 -13.296 79.947 1.00 86.75 194 GLN A C 1
ATOM 1567 O O . GLN A 1 194 ? -36.680 -12.697 79.671 1.00 86.75 194 GLN A O 1
ATOM 1572 N N . SER A 1 195 ? -35.261 -13.515 81.209 1.00 85.44 195 SER A N 1
ATOM 1573 C CA . SER A 1 195 ? -36.072 -13.115 82.366 1.00 85.44 195 SER A CA 1
ATOM 1574 C C . SER A 1 195 ? -36.280 -11.596 82.450 1.00 85.44 195 SER A C 1
ATOM 1576 O O . SER A 1 195 ? -37.383 -11.141 82.754 1.00 85.44 195 SER A O 1
ATOM 1578 N N . ALA A 1 196 ? -35.259 -10.801 82.111 1.00 85.00 196 ALA A N 1
ATOM 1579 C CA . ALA A 1 196 ? -35.349 -9.344 82.076 1.00 85.00 196 ALA A CA 1
ATOM 1580 C C . ALA A 1 196 ? -36.341 -8.867 81.004 1.00 85.00 196 ALA A C 1
ATOM 1582 O O . ALA A 1 196 ? -37.207 -8.042 81.294 1.00 85.00 196 ALA A O 1
ATOM 1583 N N . LYS A 1 197 ? -36.280 -9.445 79.795 1.00 87.88 197 LYS A N 1
ATOM 1584 C CA . LYS A 1 197 ? -37.222 -9.124 78.710 1.00 87.88 197 LYS A CA 1
ATOM 1585 C C . LYS A 1 197 ? -38.659 -9.543 79.019 1.00 87.88 197 LYS A C 1
ATOM 1587 O O . LYS A 1 197 ? -39.592 -8.867 78.592 1.00 87.88 197 LYS A O 1
ATOM 1592 N N . VAL A 1 198 ? -38.858 -10.644 79.747 1.00 88.88 198 VAL A N 1
ATOM 1593 C CA . VAL A 1 198 ? -40.198 -11.061 80.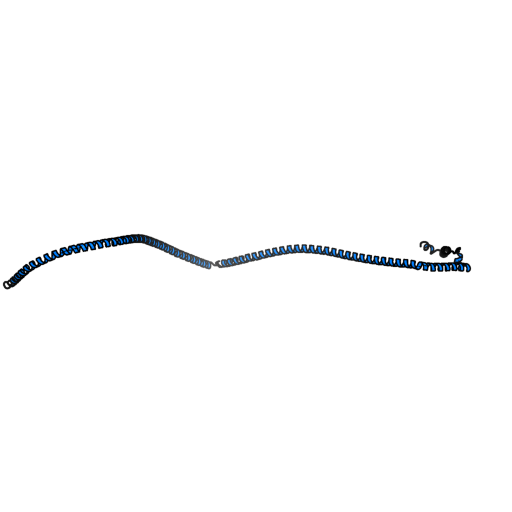195 1.00 88.88 198 VAL A CA 1
ATOM 1594 C C . VAL A 1 198 ? -40.778 -10.040 81.175 1.00 88.88 198 VAL A C 1
ATOM 1596 O O . VAL A 1 198 ? -41.896 -9.583 80.957 1.00 88.88 198 VAL A O 1
ATOM 1599 N N . LYS A 1 199 ? -40.001 -9.597 82.172 1.00 85.75 199 LYS A N 1
ATOM 1600 C CA . LYS A 1 199 ? -40.442 -8.561 83.123 1.00 85.75 199 LYS A CA 1
ATOM 1601 C C . LYS A 1 199 ? -40.758 -7.230 82.441 1.00 85.75 199 LYS A C 1
ATOM 1603 O O . LYS A 1 199 ? -41.762 -6.606 82.757 1.00 85.75 199 LYS A O 1
ATOM 1608 N N . GLU A 1 200 ? -39.929 -6.802 81.489 1.00 84.62 200 GLU A N 1
ATOM 1609 C CA . GLU A 1 200 ? -40.178 -5.582 80.705 1.00 84.62 200 GLU A CA 1
ATOM 1610 C C . GLU A 1 200 ? -41.482 -5.678 79.896 1.00 84.62 200 GLU A C 1
ATOM 1612 O O . GLU A 1 200 ? -42.239 -4.714 79.776 1.00 84.62 200 GLU A O 1
ATOM 1617 N N . ARG A 1 201 ? -41.791 -6.868 79.371 1.00 85.12 201 ARG A N 1
ATOM 1618 C CA . ARG A 1 201 ? -43.050 -7.110 78.665 1.00 85.12 201 ARG A CA 1
ATOM 1619 C C . ARG A 1 201 ? -44.259 -7.059 79.604 1.00 85.12 201 ARG A C 1
ATOM 1621 O O . ARG A 1 201 ? -45.291 -6.520 79.209 1.00 85.12 201 ARG A O 1
ATOM 1628 N N . GLU A 1 202 ? -44.144 -7.607 80.811 1.00 88.56 202 GLU A N 1
ATOM 1629 C CA . GLU A 1 202 ? -45.210 -7.591 81.822 1.00 88.56 202 GLU A CA 1
ATOM 1630 C C . GLU A 1 202 ? -45.537 -6.163 82.277 1.00 88.56 202 GLU A C 1
ATOM 1632 O O . GLU A 1 202 ? -46.700 -5.762 82.222 1.00 88.56 202 GLU A O 1
ATOM 1637 N N . THR A 1 203 ? -44.524 -5.352 82.601 1.00 87.19 203 THR A N 1
ATOM 1638 C CA . THR A 1 203 ? -44.728 -3.947 83.004 1.00 87.19 203 THR A CA 1
ATOM 1639 C C . THR A 1 203 ? -45.354 -3.112 81.888 1.00 87.19 203 THR A C 1
ATOM 1641 O O . THR A 1 203 ? -46.240 -2.289 82.129 1.00 87.19 203 THR A O 1
ATOM 1644 N N . MET A 1 204 ? -44.949 -3.346 80.637 1.00 89.25 204 MET A N 1
ATOM 1645 C CA . MET A 1 204 ? -45.544 -2.668 79.486 1.00 89.25 204 MET A CA 1
ATOM 1646 C C . MET A 1 204 ? -47.005 -3.084 79.263 1.00 89.25 204 MET A C 1
ATOM 1648 O O . MET A 1 204 ? -47.824 -2.266 78.835 1.00 89.25 204 MET A O 1
ATOM 1652 N N . GLN A 1 205 ? -47.351 -4.337 79.566 1.00 89.94 205 GLN A N 1
ATOM 1653 C CA . GLN A 1 205 ? -48.719 -4.836 79.464 1.00 89.94 205 GLN A CA 1
ATOM 1654 C C . GLN A 1 205 ? -49.629 -4.268 80.564 1.00 89.94 205 GLN A C 1
ATOM 1656 O O . GLN A 1 205 ? -50.766 -3.900 80.257 1.00 89.94 205 GLN A O 1
ATOM 1661 N N . GLU A 1 206 ? -49.135 -4.125 81.795 1.00 87.06 206 GLU A N 1
ATOM 1662 C CA . GLU A 1 206 ? -49.840 -3.431 82.885 1.00 87.06 206 GLU A CA 1
ATOM 1663 C C . GLU A 1 206 ? -50.131 -1.968 82.519 1.00 87.06 206 GLU A C 1
ATOM 1665 O O . GLU A 1 206 ? -51.290 -1.549 82.516 1.00 87.06 206 GLU A O 1
ATOM 1670 N N . ALA A 1 207 ? -49.117 -1.226 82.058 1.00 88.38 207 ALA A N 1
ATOM 1671 C CA . ALA A 1 207 ? -49.282 0.165 81.626 1.00 88.38 207 ALA A CA 1
ATOM 1672 C C . ALA A 1 207 ? -50.314 0.323 80.490 1.00 88.38 207 ALA A C 1
ATOM 1674 O O . ALA A 1 207 ? -51.034 1.325 80.408 1.00 88.38 207 ALA A O 1
ATOM 1675 N N . PHE A 1 208 ? -50.413 -0.672 79.602 1.00 89.56 208 PHE A N 1
ATOM 1676 C CA . PHE A 1 208 ? -51.425 -0.697 78.547 1.00 89.56 208 PHE A CA 1
ATOM 1677 C C . PHE A 1 208 ? -52.846 -0.862 79.099 1.00 89.56 208 PHE A C 1
ATOM 1679 O O . PHE A 1 208 ? -53.772 -0.219 78.592 1.00 89.56 208 PHE A O 1
ATOM 1686 N N . GLN A 1 209 ? -53.035 -1.703 80.121 1.00 90.44 209 GLN A N 1
ATOM 1687 C CA . GLN A 1 209 ? -54.342 -1.878 80.760 1.00 90.44 209 GLN A CA 1
ATOM 1688 C C . GLN A 1 209 ? -54.775 -0.621 81.519 1.00 90.44 209 GLN A C 1
ATOM 1690 O O . GLN A 1 209 ? -55.917 -0.185 81.352 1.00 90.44 209 GLN A O 1
ATOM 1695 N N . ASP A 1 210 ? -53.859 0.020 82.244 1.00 89.12 210 ASP A N 1
ATOM 1696 C CA . ASP A 1 210 ? -54.132 1.276 82.952 1.00 89.12 210 ASP A CA 1
ATOM 1697 C C . ASP A 1 210 ? -54.573 2.381 81.988 1.00 89.12 210 ASP A C 1
ATOM 1699 O O . ASP A 1 210 ? -55.585 3.058 82.194 1.00 89.12 210 ASP A O 1
ATOM 1703 N N . LYS A 1 211 ? -53.857 2.528 80.867 1.00 89.69 211 LYS A N 1
ATOM 1704 C CA . LYS A 1 211 ? -54.202 3.518 79.842 1.00 89.69 211 LYS A CA 1
ATOM 1705 C C . LYS A 1 211 ? -55.566 3.236 79.209 1.00 89.69 211 LYS A C 1
ATOM 1707 O O . LYS A 1 211 ? -56.309 4.174 78.921 1.00 89.69 211 LYS A O 1
ATOM 1712 N N . LYS A 1 212 ? -55.924 1.962 79.028 1.00 91.50 212 LYS A N 1
ATOM 1713 C CA . LYS A 1 212 ? -57.250 1.556 78.543 1.00 91.50 212 LYS A CA 1
ATOM 1714 C C . LYS A 1 212 ? -58.354 1.946 79.531 1.00 91.50 212 LYS A C 1
ATOM 1716 O O . LYS A 1 212 ? -59.372 2.485 79.103 1.00 91.50 212 LYS A O 1
ATOM 1721 N N . TYR A 1 213 ? -58.143 1.734 80.830 1.00 91.12 213 TYR A N 1
ATOM 1722 C CA . TYR A 1 213 ? -59.091 2.147 81.868 1.00 91.12 213 TYR A CA 1
ATOM 1723 C C . TYR A 1 213 ? -59.289 3.672 81.899 1.00 91.12 213 TYR A C 1
ATOM 1725 O O . TYR A 1 213 ? -60.423 4.150 81.954 1.00 91.12 213 TYR A O 1
ATOM 1733 N N . LEU A 1 214 ? -58.204 4.447 81.781 1.00 91.12 214 LEU A N 1
ATOM 1734 C CA . LEU A 1 214 ? -58.271 5.913 81.724 1.00 91.12 214 LEU A CA 1
ATOM 1735 C C . LEU A 1 214 ? -59.060 6.430 80.513 1.00 91.12 214 LEU A C 1
ATOM 1737 O O . LEU A 1 214 ? -59.819 7.390 80.647 1.00 91.12 214 LEU A O 1
ATOM 1741 N N . ILE A 1 215 ? -58.911 5.798 79.344 1.00 89.75 215 ILE A N 1
ATOM 1742 C CA . ILE A 1 215 ? -59.681 6.152 78.141 1.00 89.75 215 ILE A CA 1
ATOM 1743 C C . ILE A 1 215 ? -61.182 5.932 78.371 1.00 89.75 215 ILE A C 1
ATOM 1745 O O . ILE A 1 215 ? -61.987 6.788 78.004 1.00 89.75 215 ILE A O 1
ATOM 1749 N N . GLU A 1 216 ? -61.566 4.825 79.011 1.00 91.50 216 GLU A N 1
ATOM 1750 C CA . GLU A 1 216 ? -62.975 4.544 79.305 1.00 91.50 216 GLU A CA 1
ATOM 1751 C C . GLU A 1 216 ? -63.560 5.572 80.289 1.00 91.50 216 GLU A C 1
ATOM 1753 O O . GLU A 1 216 ? -64.652 6.100 80.070 1.00 91.50 216 GLU A O 1
ATOM 1758 N N . GLN A 1 217 ? -62.798 5.947 81.323 1.00 88.88 217 GLN A N 1
ATOM 1759 C CA . GLN A 1 217 ? -63.184 7.016 82.251 1.00 88.88 217 GLN A CA 1
ATOM 1760 C C . GLN A 1 217 ? -63.367 8.363 81.538 1.00 88.88 217 GLN A C 1
ATOM 1762 O O . GLN A 1 217 ? -64.371 9.046 81.746 1.00 88.88 217 GLN A O 1
ATOM 1767 N N . GLN A 1 218 ? -62.441 8.736 80.648 1.00 88.12 218 GLN A N 1
ATOM 1768 C CA . GLN A 1 218 ? -62.571 9.962 79.858 1.00 88.12 218 GLN A CA 1
ATOM 1769 C C . GLN A 1 218 ? -63.812 9.942 78.968 1.00 88.12 218 GLN A C 1
ATOM 1771 O O . GLN A 1 218 ? -64.518 10.945 78.903 1.00 88.12 218 GLN A O 1
ATOM 1776 N N . LYS A 1 219 ? -64.115 8.812 78.322 1.00 90.38 219 LYS A N 1
ATOM 1777 C CA . LYS A 1 219 ? -65.308 8.659 77.482 1.00 90.38 219 LYS A CA 1
ATOM 1778 C C . LYS A 1 219 ? -66.599 8.886 78.274 1.00 90.38 219 LYS A C 1
ATOM 1780 O O . LYS A 1 219 ? -67.486 9.594 77.795 1.00 90.38 219 LYS A O 1
ATOM 1785 N N . ASN A 1 220 ? -66.679 8.361 79.496 1.00 89.56 220 ASN A N 1
ATOM 1786 C CA . ASN A 1 220 ? -67.823 8.581 80.384 1.00 89.56 220 ASN A CA 1
ATOM 1787 C C . ASN A 1 220 ? -67.969 10.060 80.769 1.00 89.56 220 ASN A C 1
ATOM 1789 O O . ASN A 1 220 ? -69.061 10.617 80.664 1.00 89.56 220 ASN A O 1
ATOM 1793 N N . ILE A 1 221 ? -66.866 10.722 81.140 1.00 87.81 221 ILE A N 1
ATOM 1794 C CA . ILE A 1 221 ? -66.866 12.160 81.458 1.00 87.81 221 ILE A CA 1
ATOM 1795 C C . ILE A 1 221 ? -67.320 12.985 80.249 1.00 87.81 221 ILE A C 1
ATOM 1797 O O . ILE A 1 221 ? -68.134 13.894 80.389 1.00 87.81 221 ILE A O 1
ATOM 1801 N N . LEU A 1 222 ? -66.819 12.665 79.056 1.00 88.44 222 LEU A N 1
ATOM 1802 C CA . LEU A 1 222 ? -67.148 13.389 77.828 1.00 88.44 222 LEU A CA 1
ATOM 1803 C C . LEU A 1 222 ? -68.635 13.252 77.486 1.00 88.44 222 LEU A C 1
ATOM 1805 O O . LEU A 1 222 ? -69.279 14.249 77.174 1.00 88.44 222 LEU A O 1
ATOM 1809 N N . THR A 1 223 ? -69.188 12.048 77.650 1.00 89.62 223 THR A N 1
ATOM 1810 C CA . THR A 1 223 ? -70.624 11.778 77.480 1.00 89.62 223 THR A CA 1
ATOM 1811 C C . THR A 1 223 ? -71.459 12.624 78.448 1.00 89.62 223 THR A C 1
ATOM 1813 O O . THR A 1 223 ? -72.395 13.299 78.024 1.00 89.62 223 THR A O 1
ATOM 1816 N N . PHE A 1 224 ? -71.062 12.693 79.724 1.00 90.38 224 PHE A N 1
ATOM 1817 C CA . PHE A 1 224 ? -71.722 13.542 80.720 1.00 90.38 224 PHE A CA 1
ATOM 1818 C C . PHE A 1 224 ? -71.656 15.038 80.367 1.00 90.38 224 PHE A C 1
ATOM 1820 O O . PHE A 1 224 ? -72.664 15.739 80.450 1.00 90.38 224 PHE A O 1
ATOM 1827 N N . ILE A 1 225 ? -70.493 15.547 79.942 1.00 85.81 225 ILE A N 1
ATOM 1828 C CA . ILE A 1 225 ? -70.347 16.949 79.507 1.00 85.81 225 ILE A CA 1
ATOM 1829 C C . ILE A 1 225 ? -71.293 17.245 78.338 1.00 85.81 225 ILE A C 1
ATOM 1831 O O . ILE A 1 225 ? -71.914 18.308 78.297 1.00 85.81 225 ILE A O 1
ATOM 1835 N N . GLN A 1 226 ? -71.429 16.304 77.406 1.00 86.00 226 GLN A N 1
ATOM 1836 C CA . GLN A 1 226 ? -72.295 16.447 76.241 1.00 86.00 226 GLN A CA 1
ATOM 1837 C C . GLN A 1 226 ? -73.777 16.514 76.634 1.00 86.00 226 GLN A C 1
ATOM 1839 O O . GLN A 1 226 ? -74.494 17.383 76.142 1.00 86.00 226 GLN A O 1
ATOM 1844 N N . GLU A 1 227 ? -74.219 15.688 77.586 1.00 87.56 227 GLU A N 1
ATOM 1845 C CA . GLU A 1 227 ? -75.570 15.768 78.160 1.00 87.56 227 GLU A CA 1
ATOM 1846 C C . GLU A 1 227 ? -75.835 17.111 78.859 1.00 87.56 227 GLU A C 1
ATOM 1848 O O . GLU A 1 227 ? -76.912 17.691 78.709 1.00 87.56 227 GLU A O 1
ATOM 1853 N N . GLN A 1 228 ? -74.859 17.640 79.606 1.00 85.12 228 GLN A N 1
ATOM 1854 C CA . GLN A 1 228 ? -74.999 18.949 80.255 1.00 85.12 228 GLN A CA 1
ATOM 1855 C C . GLN A 1 228 ? -75.042 20.093 79.239 1.00 85.12 228 GLN A C 1
ATOM 1857 O O . GLN A 1 228 ? -75.822 21.028 79.409 1.00 85.12 228 GLN A O 1
ATOM 1862 N N . LEU A 1 229 ? -74.252 20.023 78.163 1.00 85.56 229 LEU A N 1
ATOM 1863 C CA . LEU A 1 229 ? -74.287 21.012 77.082 1.00 85.56 229 LEU A CA 1
ATOM 1864 C C . LEU A 1 229 ? -75.670 21.099 76.428 1.00 85.56 229 LEU A C 1
ATOM 1866 O O . LEU A 1 229 ? -76.151 22.208 76.204 1.00 85.56 229 LEU A O 1
ATOM 1870 N N . VAL A 1 230 ? -76.328 19.959 76.187 1.00 86.06 230 VAL A N 1
ATOM 1871 C CA . VAL A 1 230 ? -77.706 19.926 75.663 1.00 86.06 230 VAL A CA 1
ATOM 1872 C C . VAL A 1 230 ? -78.669 20.638 76.621 1.00 86.06 230 VAL A C 1
ATOM 1874 O O . VAL A 1 230 ? -79.419 21.522 76.203 1.00 86.06 230 VAL A O 1
ATOM 1877 N N . LYS A 1 231 ? -78.582 20.364 77.927 1.00 85.38 231 LYS A N 1
ATOM 1878 C CA . LYS A 1 231 ? -79.403 21.061 78.936 1.00 85.38 231 LYS A CA 1
ATOM 1879 C C . LYS A 1 231 ? -79.125 22.566 78.983 1.00 85.38 231 LYS A C 1
ATOM 1881 O O . LYS A 1 231 ? -80.049 23.366 79.096 1.00 85.38 231 LYS A O 1
ATOM 1886 N N . PHE A 1 232 ? -77.866 22.986 78.861 1.00 83.62 232 PHE A N 1
ATOM 1887 C CA . PHE A 1 232 ? -77.524 24.410 78.806 1.00 83.62 232 PHE A CA 1
ATOM 1888 C C . PHE A 1 232 ? -78.073 25.101 77.555 1.00 83.62 232 PHE A C 1
ATOM 1890 O O . PHE A 1 232 ? -78.469 26.265 77.642 1.00 83.62 232 PHE A O 1
ATOM 1897 N N . THR A 1 233 ? -78.135 24.412 76.409 1.00 81.44 233 THR A N 1
ATOM 1898 C CA . THR A 1 233 ? -78.787 24.970 75.217 1.00 81.44 233 THR A CA 1
ATOM 1899 C C . THR A 1 233 ? -80.285 25.174 75.423 1.00 81.44 233 THR A C 1
ATOM 1901 O O . THR A 1 233 ? -80.780 26.244 75.085 1.00 81.44 233 THR A O 1
ATOM 1904 N N . GLU A 1 234 ? -80.978 24.239 76.080 1.00 83.44 234 GLU A N 1
ATOM 1905 C CA . GLU A 1 234 ? -82.394 24.405 76.443 1.00 83.44 234 GLU A CA 1
ATOM 1906 C C . GLU A 1 234 ? -82.600 25.598 77.390 1.00 83.44 234 GLU A C 1
ATOM 1908 O O . GLU A 1 234 ? -83.495 26.417 77.185 1.00 83.44 234 GLU A O 1
ATOM 1913 N N . ILE A 1 235 ? -81.731 25.758 78.397 1.00 83.81 235 ILE A N 1
ATOM 1914 C CA . ILE A 1 235 ? -81.780 26.900 79.325 1.00 83.81 235 ILE A CA 1
ATOM 1915 C C . ILE A 1 235 ? -81.559 28.227 78.593 1.00 83.81 235 ILE A C 1
ATOM 1917 O O . ILE A 1 235 ? -82.249 29.206 78.881 1.00 83.81 235 ILE A O 1
ATOM 1921 N N . ARG A 1 236 ? -80.608 28.286 77.654 1.00 82.44 236 ARG A N 1
ATOM 1922 C CA . ARG A 1 236 ? -80.368 29.485 76.839 1.00 82.44 236 ARG A CA 1
ATOM 1923 C C . ARG A 1 236 ? -81.602 29.838 76.012 1.00 82.44 236 ARG A C 1
ATOM 1925 O O . ARG A 1 236 ? -82.004 30.999 76.006 1.00 82.44 236 ARG A O 1
ATOM 1932 N N . ASP A 1 237 ? -82.223 28.851 75.376 1.00 84.12 237 ASP A N 1
ATOM 1933 C CA . ASP A 1 237 ? -83.415 29.067 74.558 1.00 84.12 237 ASP A CA 1
ATOM 1934 C C . ASP A 1 237 ? -84.594 29.568 75.421 1.00 84.12 237 ASP A C 1
ATOM 1936 O O . ASP A 1 237 ? -85.298 30.505 75.032 1.00 84.12 237 ASP A O 1
ATOM 1940 N N . ILE A 1 238 ? -84.757 29.035 76.642 1.00 83.75 238 ILE A N 1
ATOM 1941 C CA . ILE A 1 238 ? -85.717 29.544 77.641 1.00 83.75 238 ILE A CA 1
ATOM 1942 C C . ILE A 1 238 ? -85.368 30.978 78.068 1.00 83.75 238 ILE A C 1
ATOM 1944 O O . ILE A 1 238 ? -86.258 31.820 78.190 1.00 83.75 238 ILE A O 1
ATOM 1948 N N . HIS A 1 239 ? -84.089 31.293 78.289 1.00 83.62 239 HIS A N 1
ATOM 1949 C CA . HIS A 1 239 ? -83.655 32.640 78.666 1.00 83.62 239 HIS A CA 1
ATOM 1950 C C . HIS A 1 239 ? -83.965 33.669 77.571 1.00 83.62 239 HIS A C 1
ATOM 1952 O O . HIS A 1 239 ? -84.465 34.756 77.869 1.00 83.62 239 HIS A O 1
ATOM 1958 N N . ASP A 1 240 ? -83.738 33.320 76.304 1.00 83.81 240 ASP A N 1
ATOM 1959 C CA . ASP A 1 240 ? -84.077 34.174 75.165 1.00 83.81 240 ASP A CA 1
ATOM 1960 C C . ASP A 1 240 ? -85.595 34.392 75.044 1.00 83.81 240 ASP A C 1
ATOM 1962 O O . ASP A 1 240 ? -86.043 35.507 74.752 1.00 83.81 240 ASP A O 1
ATOM 1966 N N . GLN A 1 241 ? -86.407 33.368 75.334 1.00 84.31 241 GLN A N 1
ATOM 1967 C CA . GLN A 1 241 ? -87.865 33.508 75.438 1.00 84.31 241 GLN A CA 1
ATOM 1968 C C . GLN A 1 241 ? -88.269 34.432 76.595 1.00 84.31 241 GLN A C 1
ATOM 1970 O O . GLN A 1 241 ? -89.067 35.350 76.395 1.00 84.31 241 GLN A O 1
ATOM 1975 N N . LEU A 1 242 ? -87.677 34.260 77.779 1.00 84.06 242 LEU A N 1
ATOM 1976 C CA . LEU A 1 242 ? -87.902 35.125 78.941 1.00 84.06 242 LEU A CA 1
ATOM 1977 C C . LEU A 1 242 ? -87.526 36.578 78.654 1.00 84.06 242 LEU A C 1
ATOM 1979 O O . LEU A 1 242 ? -88.247 37.488 79.051 1.00 84.06 242 LEU A O 1
ATOM 1983 N N . LYS A 1 243 ? -86.434 36.819 77.923 1.00 85.06 243 LYS A N 1
ATOM 1984 C CA . LYS A 1 243 ? -86.026 38.166 77.515 1.00 85.06 243 LYS A CA 1
ATOM 1985 C C . LYS A 1 243 ? -87.064 38.814 76.597 1.00 85.06 243 LYS A C 1
ATOM 1987 O O . LYS A 1 243 ? -87.372 39.990 76.778 1.00 85.06 243 LYS A O 1
ATOM 1992 N N . LYS A 1 244 ? -87.643 38.057 75.654 1.00 83.25 244 LYS A N 1
ATOM 1993 C CA . LYS A 1 244 ? -88.758 38.537 74.815 1.00 83.25 244 LYS A CA 1
ATOM 1994 C C . LYS A 1 244 ? -89.998 38.859 75.651 1.00 83.25 244 LYS A C 1
ATOM 1996 O O . LYS A 1 244 ? -90.573 39.929 75.467 1.00 83.25 244 LYS A O 1
ATOM 2001 N N . ILE A 1 245 ? -90.367 37.983 76.588 1.00 84.62 245 ILE A N 1
ATOM 2002 C CA . ILE A 1 245 ? -91.502 38.203 77.498 1.00 84.62 245 ILE A CA 1
ATOM 2003 C C . ILE A 1 245 ? -91.261 39.434 78.375 1.00 84.62 245 ILE A C 1
ATOM 2005 O O . ILE A 1 245 ? -92.156 40.253 78.516 1.00 84.62 245 ILE A O 1
ATOM 2009 N N . LYS A 1 246 ? -90.048 39.631 78.898 1.00 85.19 246 LYS A N 1
ATOM 2010 C CA . LYS A 1 246 ? -89.709 40.798 79.722 1.00 85.19 246 LYS A CA 1
ATOM 2011 C C . LYS A 1 246 ? -89.842 42.115 78.955 1.00 85.19 246 LYS A C 1
ATOM 2013 O O . LYS A 1 246 ? -90.363 43.082 79.491 1.00 85.19 246 LYS A O 1
ATOM 2018 N N . VAL A 1 247 ? -89.435 42.151 77.682 1.00 83.88 247 VAL A N 1
ATOM 2019 C CA . VAL A 1 247 ? -89.660 43.331 76.826 1.00 83.88 247 VAL A CA 1
ATOM 2020 C C . VAL A 1 247 ? -91.159 43.590 76.626 1.00 83.88 247 VAL A C 1
ATOM 2022 O O . VAL A 1 247 ? -91.583 44.746 76.613 1.00 83.88 247 VAL A O 1
ATOM 2025 N N . GLN A 1 248 ? -91.976 42.538 76.500 1.00 84.25 248 GLN A N 1
ATOM 2026 C CA . GLN A 1 248 ? -93.437 42.673 76.444 1.00 84.25 248 GLN A CA 1
ATOM 2027 C C . GLN A 1 248 ? -94.028 43.146 77.781 1.00 84.25 248 GLN A C 1
ATOM 2029 O O . GLN A 1 248 ? -94.890 44.023 77.780 1.00 84.25 248 GLN A O 1
ATOM 2034 N N . GLU A 1 249 ? -93.546 42.617 78.907 1.00 84.06 249 GLU A N 1
ATOM 2035 C CA . GLU A 1 249 ? -93.942 43.011 80.262 1.00 84.06 249 GLU A CA 1
ATOM 2036 C C . GLU A 1 249 ? -93.618 44.483 80.528 1.00 84.06 249 GLU A C 1
ATOM 2038 O O . GLU A 1 249 ? -94.495 45.219 80.963 1.00 84.06 249 GLU A O 1
ATOM 2043 N N . ASP A 1 250 ? -92.408 44.950 80.206 1.00 82.62 250 ASP A N 1
ATOM 2044 C CA . ASP A 1 250 ? -92.023 46.358 80.367 1.00 82.62 250 ASP A CA 1
ATOM 2045 C C . ASP A 1 250 ? -92.910 47.285 79.519 1.00 82.62 250 ASP A C 1
ATOM 2047 O O . ASP A 1 250 ? -93.249 48.394 79.941 1.00 82.62 250 ASP A O 1
ATOM 2051 N N . ASN A 1 251 ? -93.326 46.834 78.331 1.00 83.69 251 ASN A N 1
ATOM 2052 C CA . ASN A 1 251 ? -94.253 47.583 77.487 1.00 83.69 251 ASN A CA 1
ATOM 2053 C C . ASN A 1 251 ? -95.664 47.644 78.105 1.00 83.69 251 ASN A C 1
ATOM 2055 O O . ASN A 1 251 ? -96.267 48.714 78.160 1.00 83.69 251 ASN A O 1
ATOM 2059 N N . LEU A 1 252 ? -96.165 46.524 78.638 1.00 83.38 252 LEU A N 1
ATOM 2060 C CA . LEU A 1 252 ? -97.435 46.467 79.373 1.00 83.38 252 LEU A CA 1
ATOM 2061 C C . LEU A 1 252 ? -97.391 47.288 80.665 1.00 83.38 252 LEU A C 1
ATOM 2063 O O . LEU A 1 252 ? -98.346 47.991 80.976 1.00 83.38 252 LEU A O 1
ATOM 2067 N N . ARG A 1 253 ? -96.280 47.258 81.402 1.00 84.19 253 ARG A N 1
ATOM 2068 C CA . ARG A 1 253 ? -96.092 48.039 82.626 1.00 84.19 253 ARG A CA 1
ATOM 2069 C C . ARG A 1 253 ? -96.170 49.530 82.343 1.00 84.19 253 ARG A C 1
ATOM 2071 O O . ARG A 1 253 ? -96.888 50.224 83.049 1.00 84.19 253 ARG A O 1
ATOM 2078 N N . LYS A 1 254 ? -95.534 50.006 81.267 1.00 83.75 254 LYS A N 1
ATOM 2079 C CA . LYS A 1 254 ? -95.690 51.397 80.815 1.00 83.75 254 LYS A CA 1
ATOM 2080 C C . LYS A 1 254 ? -97.152 51.738 80.529 1.00 83.75 254 LYS A C 1
ATOM 2082 O O . LYS A 1 254 ? -97.608 52.797 80.948 1.00 83.75 254 LYS A O 1
ATOM 2087 N N . GLN A 1 255 ? -97.905 50.845 79.882 1.00 81.19 255 GLN A N 1
ATOM 2088 C CA . GLN A 1 255 ? -99.343 51.053 79.658 1.00 81.19 255 GLN A CA 1
ATOM 2089 C C . GLN A 1 255 ? -100.131 51.113 80.980 1.00 81.19 255 GLN A C 1
ATOM 2091 O O . GLN A 1 255 ? -100.952 52.009 81.159 1.00 81.19 255 GLN A O 1
ATOM 2096 N N . VAL A 1 256 ? -99.847 50.218 81.934 1.00 82.75 256 VAL A N 1
ATOM 2097 C CA . VAL A 1 256 ? -100.487 50.194 83.264 1.00 82.75 256 VAL A CA 1
ATOM 2098 C C . VAL A 1 256 ? -100.138 51.426 84.094 1.00 82.75 256 VAL A C 1
ATOM 2100 O O . VAL A 1 256 ? -101.015 51.977 84.751 1.00 82.75 256 VAL A O 1
ATOM 2103 N N . ASP A 1 257 ? -98.886 51.875 84.077 1.00 82.00 257 ASP A N 1
ATOM 2104 C CA . ASP A 1 257 ? -98.454 53.068 84.809 1.00 82.00 257 ASP A CA 1
ATOM 2105 C C . ASP A 1 257 ? -99.100 54.332 84.230 1.00 82.00 257 ASP A C 1
ATOM 2107 O O . ASP A 1 257 ? -99.480 55.223 84.989 1.00 82.00 257 ASP A O 1
ATOM 2111 N N . THR A 1 258 ? -99.318 54.369 82.910 1.00 81.50 258 THR A N 1
ATOM 2112 C CA . THR A 1 258 ? -100.100 55.432 82.258 1.00 81.50 258 THR A CA 1
ATOM 2113 C C . THR A 1 258 ? -101.543 55.427 82.778 1.00 81.50 258 THR A C 1
ATOM 2115 O O . THR A 1 258 ? -102.023 56.443 83.268 1.00 81.50 258 THR A O 1
ATOM 2118 N N . LEU A 1 259 ? -102.196 54.258 82.810 1.00 80.94 259 LEU A N 1
ATOM 2119 C CA . LEU A 1 259 ? -103.549 54.111 83.364 1.00 80.94 259 LEU A CA 1
ATOM 2120 C C . LEU A 1 259 ? -103.631 54.434 84.866 1.00 80.94 259 LEU A C 1
ATOM 2122 O O . LEU A 1 259 ? -104.618 54.997 85.328 1.00 80.94 259 LEU A O 1
ATOM 2126 N N . LYS A 1 260 ? -102.614 54.085 85.661 1.00 80.00 260 LYS A N 1
ATOM 2127 C CA . LYS A 1 260 ? -102.559 54.435 87.088 1.00 80.00 260 LYS A CA 1
ATOM 2128 C C . LYS A 1 260 ? -102.410 55.933 87.303 1.00 80.00 260 LYS A C 1
ATOM 2130 O O . LYS A 1 260 ? -103.015 56.448 88.238 1.00 80.00 260 LYS A O 1
ATOM 2135 N N . ALA A 1 261 ? -101.615 56.618 86.482 1.00 80.19 261 ALA A N 1
ATOM 2136 C CA . ALA A 1 261 ? -101.519 58.072 86.535 1.00 80.19 261 ALA A CA 1
ATOM 2137 C C . ALA A 1 261 ? -102.894 58.708 86.273 1.00 80.19 261 ALA A C 1
ATOM 2139 O O . ALA A 1 261 ? -103.312 59.571 87.047 1.00 80.19 261 ALA A O 1
ATOM 2140 N N . ASP A 1 262 ? -103.633 58.185 85.289 1.00 76.00 262 ASP A N 1
ATOM 2141 C CA . ASP A 1 262 ? -105.009 58.605 85.010 1.00 76.00 262 ASP A CA 1
ATOM 2142 C C . ASP A 1 262 ? -105.947 58.338 86.212 1.00 76.00 262 ASP A C 1
ATOM 2144 O O . ASP A 1 262 ? -106.743 59.201 86.587 1.00 76.00 262 ASP A O 1
ATOM 2148 N N . ILE A 1 263 ? -105.829 57.178 86.881 1.00 78.06 263 ILE A N 1
ATOM 2149 C CA . ILE A 1 263 ? -106.620 56.843 88.085 1.00 78.06 263 ILE A CA 1
ATOM 2150 C C . ILE A 1 263 ? -106.281 57.755 89.268 1.00 78.06 263 ILE A C 1
ATOM 2152 O O . ILE A 1 263 ? -107.193 58.243 89.925 1.00 78.06 263 ILE A O 1
ATOM 2156 N N . VAL A 1 264 ? -105.004 58.019 89.555 1.00 80.12 264 VAL A N 1
ATOM 2157 C CA . VAL A 1 264 ? -104.603 58.900 90.668 1.00 80.12 264 VAL A CA 1
ATOM 2158 C C . VAL A 1 264 ? -105.108 60.323 90.443 1.00 80.12 264 VAL A C 1
ATOM 2160 O O . VAL A 1 264 ? -105.498 61.003 91.395 1.00 80.12 264 VAL A O 1
ATOM 2163 N N . GLU A 1 265 ? -105.139 60.783 89.192 1.00 77.25 265 GLU A N 1
ATOM 2164 C CA . GLU A 1 265 ? -105.750 62.065 88.857 1.00 77.25 265 GLU A CA 1
ATOM 2165 C C . GLU A 1 265 ? -107.261 62.068 89.155 1.00 77.25 265 GLU A C 1
ATOM 2167 O O . GLU A 1 265 ? -107.784 63.042 89.706 1.00 77.25 265 GLU A O 1
ATOM 2172 N N . LEU A 1 266 ? -107.956 60.963 88.862 1.00 74.56 266 LEU A N 1
ATOM 2173 C CA . LEU A 1 266 ? -109.369 60.769 89.201 1.00 74.56 266 LEU A CA 1
ATOM 2174 C C . LEU A 1 266 ? -109.609 60.653 90.721 1.00 74.56 266 LEU A C 1
ATOM 2176 O O . LEU A 1 266 ? -110.537 61.273 91.237 1.00 74.56 266 LEU A O 1
ATOM 2180 N N . GLU A 1 267 ? -108.773 59.929 91.465 1.00 74.44 267 GLU A N 1
ATOM 2181 C CA . GLU A 1 267 ? -108.883 59.773 92.923 1.00 74.44 267 GLU A CA 1
ATOM 2182 C C . GLU A 1 267 ? -108.577 61.074 93.671 1.00 74.44 267 GLU A C 1
ATOM 2184 O O . GLU A 1 267 ? -109.281 61.409 94.622 1.00 74.44 267 GLU A O 1
ATOM 2189 N N . LYS A 1 268 ? -107.600 61.877 93.221 1.00 75.81 268 LYS A N 1
ATOM 2190 C CA . LYS A 1 268 ? -107.374 63.230 93.767 1.00 75.81 268 LYS A CA 1
ATOM 2191 C C . LYS A 1 268 ? -108.609 64.111 93.620 1.00 75.81 268 LYS A C 1
ATOM 2193 O O . LYS A 1 268 ? -108.933 64.861 94.541 1.00 75.81 268 LYS A O 1
ATOM 2198 N N . LYS A 1 269 ? -109.309 64.014 92.483 1.00 66.31 269 LYS A N 1
ATOM 2199 C CA . LYS A 1 269 ? -110.587 64.713 92.277 1.00 66.31 269 LYS A CA 1
ATOM 2200 C C . LYS A 1 269 ? -111.658 64.240 93.278 1.00 66.31 269 LYS A C 1
ATOM 2202 O O . LYS A 1 269 ? -112.505 65.044 93.658 1.00 66.31 269 LYS A O 1
ATOM 2207 N N . LEU A 1 270 ? -111.586 62.994 93.756 1.00 72.56 270 LEU A N 1
ATOM 2208 C CA . LEU A 1 270 ? -112.545 62.377 94.682 1.00 72.56 270 LEU A CA 1
ATOM 2209 C C . LEU A 1 270 ? -112.221 62.621 96.175 1.00 72.56 270 LEU A C 1
ATOM 2211 O O . LEU A 1 270 ? -113.117 62.908 96.965 1.00 72.56 270 LEU A O 1
ATOM 2215 N N . GLU A 1 271 ? -110.953 62.586 96.585 1.00 66.69 271 GLU A N 1
ATOM 2216 C CA . GLU A 1 271 ? -110.532 62.770 97.988 1.00 66.69 271 GLU A CA 1
ATOM 2217 C C . GLU A 1 271 ? -110.698 64.224 98.472 1.00 66.69 271 GLU A C 1
ATOM 2219 O O . GLU A 1 271 ? -111.048 64.473 99.628 1.00 66.69 271 GLU A O 1
ATOM 2224 N N . ILE A 1 272 ? -110.549 65.201 97.567 1.00 69.88 272 ILE A N 1
ATOM 2225 C CA . ILE A 1 272 ? -110.858 66.613 97.851 1.00 69.88 272 ILE A CA 1
ATOM 2226 C C . ILE A 1 272 ? -112.344 66.790 98.217 1.00 69.88 272 ILE A C 1
ATOM 2228 O O . ILE A 1 272 ? -112.671 67.655 99.032 1.00 69.88 272 ILE A O 1
ATOM 2232 N N . GLN A 1 273 ? -113.246 65.961 97.672 1.00 60.31 273 GLN A N 1
ATOM 2233 C CA . GLN A 1 273 ? -114.658 65.964 98.073 1.00 60.31 273 GLN A CA 1
ATOM 2234 C C . GLN A 1 273 ? -114.878 65.317 99.447 1.00 60.31 273 GLN A C 1
ATOM 2236 O O . GLN A 1 273 ? -115.729 65.778 100.203 1.00 60.31 273 GLN A O 1
ATOM 2241 N N . LYS A 1 274 ? -114.119 64.269 99.789 1.00 60.94 274 LYS A N 1
ATOM 2242 C CA . LYS A 1 274 ? -114.350 63.451 100.991 1.00 60.94 274 LYS A CA 1
ATOM 2243 C C . LYS A 1 274 ? -113.817 64.085 102.281 1.00 60.94 274 LYS A C 1
ATOM 2245 O O . LYS A 1 274 ? -114.476 63.992 103.314 1.00 60.94 274 LYS A O 1
ATOM 2250 N N . ASN A 1 275 ? -112.672 64.771 102.233 1.00 59.66 275 ASN A N 1
ATOM 2251 C CA . ASN A 1 275 ? -112.074 65.401 103.423 1.00 59.66 275 ASN A CA 1
ATOM 2252 C C . ASN A 1 275 ? -112.874 66.590 103.959 1.00 59.66 275 ASN A C 1
ATOM 2254 O O . ASN A 1 275 ? -112.929 66.776 105.170 1.00 59.66 275 ASN A O 1
ATOM 2258 N N . ARG A 1 276 ? -113.601 67.310 103.094 1.00 58.94 276 ARG A N 1
ATOM 2259 C CA . ARG A 1 276 ? -114.566 68.322 103.551 1.00 58.94 276 ARG A CA 1
ATOM 2260 C C . ARG A 1 276 ? -115.676 67.735 104.424 1.00 58.94 276 ARG A C 1
AT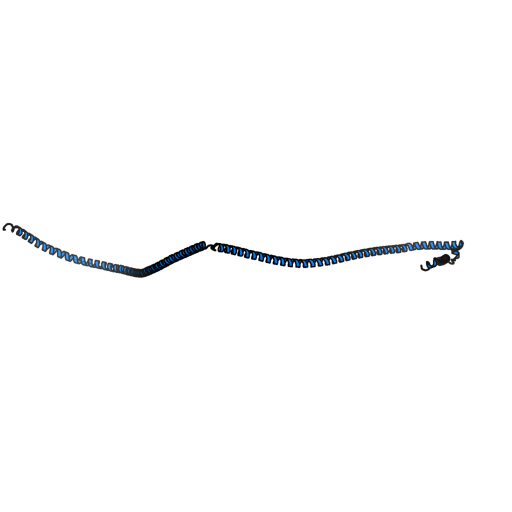OM 2262 O O . ARG A 1 276 ? -116.254 68.464 105.206 1.00 58.94 276 ARG A O 1
ATOM 2269 N N . HIS A 1 277 ? -115.974 66.442 104.293 1.00 58.50 277 HIS A N 1
ATOM 2270 C CA . HIS A 1 277 ? -117.132 65.830 104.939 1.00 58.50 277 HIS A CA 1
ATOM 2271 C C . HIS A 1 277 ? -116.835 65.243 106.330 1.00 58.50 277 HIS A C 1
ATOM 2273 O O . HIS A 1 277 ? -117.748 65.122 107.139 1.00 58.50 277 HIS A O 1
ATOM 2279 N N . LYS A 1 278 ? -115.578 64.864 106.609 1.00 60.31 278 LYS A N 1
ATOM 2280 C CA . LYS A 1 278 ? -115.166 64.218 107.874 1.00 60.31 278 LYS A CA 1
ATOM 2281 C C . LYS A 1 278 ? -114.736 65.195 108.967 1.00 60.31 278 LYS A C 1
ATOM 2283 O O . LYS A 1 278 ? -114.853 64.875 110.146 1.00 60.31 278 LYS A O 1
ATOM 2288 N N . GLU A 1 279 ? -114.191 66.346 108.589 1.00 58.34 279 GLU A N 1
ATOM 2289 C CA . GLU A 1 279 ? -113.680 67.331 109.550 1.00 58.34 279 GLU A CA 1
ATOM 2290 C C . GLU A 1 279 ? -114.823 68.012 110.326 1.00 58.34 279 GLU A C 1
ATOM 2292 O O . GLU A 1 279 ? -114.673 68.326 111.508 1.00 58.34 279 GLU A O 1
ATOM 2297 N N . ASP A 1 280 ? -116.000 68.109 109.705 1.00 59.41 280 ASP A N 1
ATOM 2298 C CA . ASP A 1 280 ? -117.222 68.614 110.334 1.00 59.41 280 ASP A CA 1
ATOM 2299 C C . ASP A 1 280 ? -117.782 67.641 111.396 1.00 59.41 280 ASP A C 1
ATOM 2301 O O . ASP A 1 280 ? -118.218 68.081 112.458 1.00 59.41 280 ASP A O 1
ATOM 2305 N N . GLU A 1 281 ? -117.693 66.318 111.184 1.00 59.16 281 GLU A N 1
ATOM 2306 C CA . GLU A 1 281 ? -118.224 65.308 112.124 1.00 59.16 281 GLU A CA 1
ATOM 2307 C C . GLU A 1 281 ? -117.381 65.155 113.408 1.00 59.16 281 GLU A C 1
ATOM 2309 O O . GLU A 1 281 ? -117.915 64.910 114.492 1.00 59.16 281 GLU A O 1
ATOM 2314 N N . ILE A 1 282 ? -116.053 65.290 113.320 1.00 61.56 282 ILE A N 1
ATOM 2315 C CA . ILE A 1 282 ? -115.142 65.041 114.456 1.00 61.56 282 ILE A CA 1
ATOM 2316 C C . ILE A 1 282 ? -115.196 66.169 115.495 1.00 61.56 282 ILE A C 1
ATOM 2318 O O . ILE A 1 282 ? -115.132 65.910 116.702 1.00 61.56 282 ILE A O 1
ATOM 2322 N N . ASN A 1 283 ? -115.337 67.415 115.046 1.00 65.31 283 ASN A N 1
ATOM 2323 C CA . ASN A 1 283 ? -115.341 68.570 115.941 1.00 65.31 283 ASN A CA 1
ATOM 2324 C C . ASN A 1 283 ? -116.598 68.618 116.829 1.00 65.31 283 ASN A C 1
ATOM 2326 O O . ASN A 1 283 ? -116.525 69.063 117.976 1.00 65.31 283 ASN A O 1
ATOM 2330 N N . GLU A 1 284 ? -117.727 68.091 116.351 1.00 66.88 284 GLU A N 1
ATOM 2331 C CA . GLU A 1 284 ? -118.991 68.075 117.094 1.00 66.88 284 GLU A CA 1
ATOM 2332 C C . GLU A 1 284 ? -118.993 67.037 118.234 1.00 66.88 284 GLU A C 1
ATOM 2334 O O . GLU A 1 284 ? -119.420 67.322 119.358 1.00 66.88 284 GLU A O 1
ATOM 2339 N N . VAL A 1 285 ? -118.427 65.848 117.993 1.00 66.06 285 VAL A N 1
ATOM 2340 C CA . VAL A 1 285 ? -118.366 64.758 118.985 1.00 66.06 285 VAL A CA 1
ATOM 2341 C C . VAL A 1 285 ? -117.376 65.067 120.116 1.00 66.06 285 VAL A C 1
ATOM 2343 O O . VAL A 1 285 ? -117.625 64.732 121.279 1.00 66.06 285 VAL A O 1
ATOM 2346 N N . HIS A 1 286 ? -116.260 65.738 119.812 1.00 64.31 286 HIS A N 1
ATOM 2347 C CA . HIS A 1 286 ? -115.231 66.036 120.811 1.00 64.31 286 HIS A CA 1
ATOM 2348 C C . HIS A 1 286 ? -115.681 67.090 121.840 1.00 64.31 286 HIS A C 1
ATOM 2350 O O . HIS A 1 286 ? -115.280 67.021 123.005 1.00 64.31 286 HIS A O 1
ATOM 2356 N N . ALA A 1 287 ? -116.552 68.023 121.444 1.00 68.81 287 ALA A N 1
ATOM 2357 C CA . ALA A 1 287 ? -117.114 69.029 122.344 1.00 68.81 287 ALA A CA 1
ATOM 2358 C C . ALA A 1 287 ? -118.081 68.419 123.380 1.00 68.81 287 ALA A C 1
ATOM 2360 O O . ALA A 1 287 ? -118.037 68.786 124.553 1.00 68.81 287 ALA A O 1
ATOM 2361 N N . GLN A 1 288 ? -118.897 67.431 122.990 1.00 66.12 288 GLN A N 1
ATOM 2362 C CA . GLN A 1 288 ? -119.879 66.805 123.891 1.00 66.12 288 GLN A CA 1
ATOM 2363 C C . GLN A 1 288 ? -119.255 65.863 124.936 1.00 66.12 288 GLN A C 1
ATOM 2365 O O . GLN A 1 288 ? -119.792 65.705 126.037 1.00 66.12 288 GLN A O 1
ATOM 2370 N N . CYS A 1 289 ? -118.130 65.218 124.614 1.00 63.72 289 CYS A N 1
ATOM 2371 C CA . CYS A 1 289 ? -117.481 64.275 125.527 1.00 63.72 289 CYS A CA 1
ATOM 2372 C C . CYS A 1 289 ? -116.776 64.963 126.707 1.00 63.72 289 CYS A C 1
ATOM 2374 O O . CYS A 1 289 ? -116.856 64.453 127.830 1.00 63.72 289 CYS A O 1
ATOM 2376 N N . GLU A 1 290 ? -116.126 66.118 126.503 1.00 67.56 290 GLU A N 1
ATOM 2377 C CA . GLU A 1 290 ? -115.367 66.748 127.596 1.00 67.56 290 GLU A CA 1
ATOM 2378 C C . GLU A 1 290 ? -116.226 67.464 128.644 1.00 67.56 290 GLU A C 1
ATOM 2380 O O . GLU A 1 290 ? -115.883 67.530 129.832 1.00 67.56 290 GLU A O 1
ATOM 2385 N N . GLU A 1 291 ? -117.407 67.929 128.254 1.00 67.69 291 GLU A N 1
ATOM 2386 C CA . GLU A 1 291 ? -118.337 68.558 129.189 1.00 67.69 291 GLU A CA 1
ATOM 2387 C C . GLU A 1 291 ? -118.899 67.538 130.208 1.00 67.69 291 GLU A C 1
ATOM 2389 O O . GLU A 1 291 ? -119.089 67.835 131.392 1.00 67.69 291 GLU A O 1
ATOM 2394 N N . ARG A 1 292 ? -119.083 66.277 129.786 1.00 65.06 292 ARG A N 1
ATOM 2395 C CA . ARG A 1 292 ? -119.585 65.192 130.650 1.00 65.06 292 ARG A CA 1
ATOM 2396 C C . ARG A 1 292 ? -118.522 64.573 131.559 1.00 65.06 292 ARG A C 1
ATOM 2398 O O . ARG A 1 292 ? -118.848 64.163 132.672 1.00 65.06 292 ARG A O 1
ATOM 2405 N N . LEU A 1 293 ? -117.263 64.488 131.129 1.00 67.00 293 LEU A N 1
ATOM 2406 C CA . LEU A 1 293 ? -116.199 63.843 131.915 1.00 67.00 293 LEU A CA 1
ATOM 2407 C C . LEU A 1 293 ? -115.658 64.731 133.045 1.00 67.00 293 LEU A C 1
ATOM 2409 O O . LEU A 1 293 ? -115.311 64.234 134.123 1.00 67.00 293 LEU A O 1
ATOM 2413 N N . SER A 1 294 ? -115.620 66.045 132.833 1.00 67.94 294 SER A N 1
ATOM 2414 C CA . SER A 1 294 ? -115.131 67.014 133.820 1.00 67.94 294 SER A CA 1
ATOM 2415 C C . SER A 1 294 ? -116.036 67.125 135.059 1.00 67.94 294 SER A C 1
ATOM 2417 O O . SER A 1 294 ? -115.543 67.204 136.190 1.00 67.94 294 SER A O 1
ATOM 2419 N N . SER A 1 295 ? -117.357 67.034 134.886 1.00 64.38 295 SER A N 1
ATOM 2420 C CA . SER A 1 295 ? -118.334 67.089 135.986 1.00 64.38 295 SER A CA 1
ATOM 2421 C C . SER A 1 295 ? -118.277 65.856 136.906 1.00 64.38 295 SER A C 1
ATOM 2423 O O . SER A 1 295 ? -118.311 65.990 138.133 1.00 64.38 295 SER A O 1
ATOM 2425 N N . LEU A 1 296 ? -118.084 64.659 136.344 1.00 63.09 296 LEU A N 1
ATOM 2426 C CA . LEU A 1 296 ? -117.975 63.399 137.095 1.00 63.09 296 LEU A CA 1
ATOM 2427 C C . LEU A 1 296 ? -116.689 63.293 137.932 1.00 63.09 296 LEU A C 1
ATOM 2429 O O . LEU A 1 296 ? -116.715 62.783 139.059 1.00 63.09 296 LEU A O 1
ATOM 2433 N N . ARG A 1 297 ? -115.560 63.815 137.432 1.00 66.94 297 ARG A N 1
ATOM 2434 C CA . ARG A 1 297 ? -114.281 63.786 138.168 1.00 66.94 297 ARG A CA 1
ATOM 2435 C C . ARG A 1 297 ? -114.322 64.628 139.444 1.00 66.94 297 ARG A C 1
ATOM 2437 O O . ARG A 1 297 ? -113.813 64.181 140.472 1.00 66.94 297 ARG A O 1
ATOM 2444 N N . ASN A 1 298 ? -114.999 65.776 139.417 1.00 63.28 298 ASN A N 1
ATOM 2445 C CA . ASN A 1 298 ? -115.142 66.647 140.588 1.00 63.28 298 ASN A CA 1
ATOM 2446 C C . ASN A 1 298 ? -116.002 66.040 141.711 1.00 63.28 298 ASN A C 1
ATOM 2448 O O . ASN A 1 298 ? -115.772 66.337 142.886 1.00 63.28 298 ASN A O 1
ATOM 2452 N N . LEU A 1 299 ? -116.960 65.169 141.381 1.00 61.66 299 LEU A N 1
ATOM 2453 C CA . LEU A 1 299 ? -117.826 64.537 142.378 1.00 61.66 299 LEU A CA 1
ATOM 2454 C C . LEU A 1 299 ? -117.120 63.379 143.110 1.00 61.66 299 LEU A C 1
ATOM 2456 O O . LEU A 1 299 ? -117.254 63.231 144.326 1.00 61.66 299 LEU A O 1
ATOM 2460 N N . SER A 1 300 ? -116.332 62.578 142.382 1.00 60.88 300 SER A N 1
ATOM 2461 C CA . SER A 1 300 ? -115.758 61.328 142.911 1.00 60.88 300 SER A CA 1
ATOM 2462 C C . SER A 1 300 ? -114.670 61.530 143.976 1.00 60.88 300 SER A C 1
ATOM 2464 O O . SER A 1 300 ? -114.651 60.825 144.985 1.00 60.88 300 SER A O 1
ATOM 2466 N N . ALA A 1 301 ? -113.789 62.522 143.830 1.00 56.94 301 ALA A N 1
ATOM 2467 C CA . ALA A 1 301 ? -112.683 62.691 144.775 1.00 56.94 301 ALA A CA 1
ATOM 2468 C C . ALA A 1 301 ? -113.119 63.353 146.097 1.00 56.94 301 ALA A C 1
ATOM 2470 O O . ALA A 1 301 ? -112.566 63.041 147.155 1.00 56.94 301 ALA A O 1
ATOM 2471 N N . LYS A 1 302 ? -114.151 64.213 146.070 1.00 61.00 302 LYS A N 1
ATOM 2472 C CA . LYS A 1 302 ? -114.730 64.806 147.291 1.00 61.00 302 LYS A CA 1
ATOM 2473 C C . LYS A 1 302 ? -115.375 63.752 148.195 1.00 61.00 302 LYS A C 1
ATOM 2475 O O . LYS A 1 302 ? -115.282 63.872 149.414 1.00 61.00 302 LYS A O 1
ATOM 2480 N N . LEU A 1 303 ? -115.958 62.700 147.617 1.00 60.16 303 LEU A N 1
ATOM 2481 C CA . LEU A 1 303 ? -116.571 61.604 148.374 1.00 60.16 303 LEU A CA 1
ATOM 2482 C C . LEU A 1 303 ? -115.532 60.651 148.994 1.00 60.16 303 LEU A C 1
ATOM 2484 O O . LEU A 1 303 ? -115.750 60.144 150.092 1.00 60.16 303 LEU A O 1
ATOM 2488 N N . LEU A 1 304 ? -114.368 60.464 148.359 1.00 59.16 304 LEU A N 1
ATOM 2489 C CA . LEU A 1 304 ? -113.349 59.511 148.823 1.00 59.16 304 LEU A CA 1
ATOM 2490 C C . LEU A 1 304 ? -112.544 59.960 150.053 1.00 59.16 304 LEU A C 1
ATOM 2492 O O . LEU A 1 304 ? -112.074 59.105 150.801 1.00 59.16 304 LEU A O 1
ATOM 2496 N N . ARG A 1 305 ? -112.396 61.264 150.326 1.00 55.69 305 ARG A N 1
ATOM 2497 C CA . ARG A 1 305 ? -111.682 61.715 151.542 1.00 55.69 305 ARG A CA 1
ATOM 2498 C C . ARG A 1 305 ? -112.563 61.831 152.786 1.00 55.69 305 ARG A C 1
ATOM 2500 O O . ARG A 1 305 ? -112.024 61.836 153.886 1.00 55.69 305 ARG A O 1
ATOM 2507 N N . TYR A 1 306 ? -113.888 61.858 152.635 1.00 58.22 306 TYR A N 1
ATOM 2508 C CA . TYR A 1 306 ? -114.815 61.940 153.771 1.00 58.22 306 TYR A CA 1
ATOM 2509 C C . TYR A 1 306 ? -115.029 60.583 154.479 1.00 58.22 306 TYR A C 1
ATOM 2511 O O . TYR A 1 306 ? -115.475 60.558 155.620 1.00 58.22 306 TYR A O 1
ATOM 2519 N N . PHE A 1 307 ? -114.677 59.452 153.847 1.00 57.44 307 PHE A N 1
ATOM 2520 C CA . PHE A 1 307 ? -115.104 58.113 154.292 1.00 57.44 307 PHE A CA 1
ATOM 2521 C C . PHE A 1 307 ? -114.041 57.202 154.942 1.00 57.44 307 PHE A C 1
ATOM 2523 O O . PHE A 1 307 ? -114.363 56.062 155.262 1.00 57.44 307 PHE A O 1
ATOM 2530 N N . LYS A 1 308 ? -112.799 57.649 155.202 1.00 53.62 308 LYS A N 1
ATOM 2531 C CA . LYS A 1 308 ? -111.786 56.807 155.897 1.00 53.62 308 LYS A CA 1
ATOM 2532 C C . LYS A 1 308 ? -111.139 57.424 157.147 1.00 53.62 308 LYS A C 1
ATOM 2534 O O . LYS A 1 308 ? -110.048 57.028 157.543 1.00 53.62 308 LYS A O 1
ATOM 2539 N N . THR A 1 309 ? -111.849 58.337 157.813 1.00 55.56 309 THR A N 1
ATOM 2540 C CA . THR A 1 309 ? -111.470 58.942 159.106 1.00 55.56 309 THR A CA 1
ATOM 2541 C C . THR A 1 309 ? -112.191 58.383 160.344 1.00 55.56 309 THR A C 1
ATOM 2543 O O . THR A 1 309 ? -112.019 58.973 161.404 1.00 55.56 309 THR A O 1
ATOM 2546 N N . LYS A 1 310 ? -112.970 57.285 160.309 1.00 48.62 310 LYS A N 1
ATOM 2547 C CA . LYS A 1 310 ? -113.474 56.624 161.544 1.00 48.62 310 LYS A CA 1
ATOM 2548 C C . LYS A 1 310 ? -114.115 55.245 161.280 1.00 48.62 310 LYS A C 1
ATOM 2550 O O . LYS A 1 310 ? -114.986 55.156 160.425 1.00 48.62 310 LYS A O 1
ATOM 2555 N N . ILE A 1 311 ? -113.744 54.256 162.114 1.00 41.81 311 ILE A N 1
ATOM 2556 C CA . ILE A 1 311 ? -114.256 5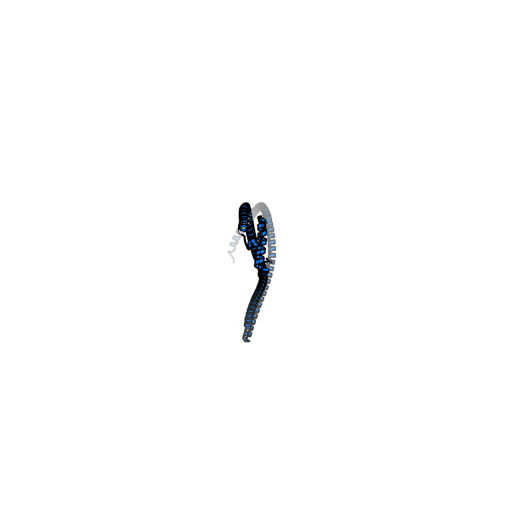2.867 162.282 1.00 41.81 311 ILE A CA 1
ATOM 2557 C C . ILE A 1 311 ? -113.601 51.800 161.369 1.00 41.81 311 ILE A C 1
ATOM 2559 O O . ILE A 1 311 ? -114.078 51.547 160.267 1.00 41.81 311 ILE A O 1
ATOM 2563 N N . SER A 1 312 ? -112.506 51.156 161.806 1.00 42.16 312 SER A N 1
ATOM 2564 C CA . SER A 1 312 ? -112.501 49.928 162.632 1.00 42.16 312 SER A CA 1
ATOM 2565 C C . SER A 1 312 ? -111.079 49.526 163.027 1.00 42.16 312 SER A C 1
ATOM 2567 O O . SER A 1 312 ? -110.169 49.705 162.188 1.00 42.16 312 SER A O 1
#

Radius of gyration: 100.6 Å; chains: 1; bounding box: 190×96×250 Å